Protein AF-C1EJE9-F1 (afdb_monomer_lite)

Organism: Micromonas commoda (strain RCC299 / NOUM17 / CCMP2709) (NCBI:txid296587)

InterPro domains:
  IPR001031 Thioesterase [PF00975] (65-169)
  IPR012223 Thioesterase type II, NRPS/PKS/S-FAS [PTHR11487] (3-201)
  IPR029058 Alpha/Beta hydrolase fold [G3DSA:3.40.50.1820] (28-201)
  IPR029058 Alpha/Beta hydrolase fold [SSF53474] (54-201)

Foldseek 3Di:
DVLCLFAVLQVVLPLDDPPPVDDFQEEEAEEEAFLDFLCCQSPDCVVPVVDHHHPNSVVSVVRRYTYRRTGFACDDVRVVPDGQQALLSLLVVCCVSCQVVCAPHAYEYEAEELRLSNRVSNQVVCVVVVGDHHPYYHYYDYDDLPPDPVRHPADQCPPDDPVRVVVRVVVVVNDPVCVDPVRVVSSVVRNNSSSSRNSVD

Sequence (201 aa):
SEFRTWFPGLRRTATEFVNPEEKPRFRILAWPNAGNAEDMYTNDSVVNARLPTSPLLDWCRKNGAEMLAVQLPGRGGRMKESFAESPQAAAKALLPIVASRLVDVPYIVVGHSVGTWLAYEFVRLAQKEGLPAPVNAFLSNFPAPDLPAEERPWTPNRGMSDQKFKDECRAWDVNEAVFGPNMWPTYKTILRKDFELFDRY

Secondary structure (DSSP, 8-state):
-HHHHH-THHHHTT----STT---SEEEEEE--TT--THHHH--TTT-TTSPPPHHHHHHHHHTEEEEE---TTSGGGTTSPPPSSHHHHHHHHHHHHGGGSSSS-EEEEEETTHHHHHHHHHHHHHHTTPPPPSEEEEESS--TTS-GGG-SS---TT--HHHHHHHHHHTT--GGGGSTTTHHHHHHHHHHHHHHHHT-

Radius of gyration: 17.04 Å; chains: 1; bounding box: 36×42×48 Å

Structure (mmCIF, N/CA/C/O backbone):
data_AF-C1EJE9-F1
#
_entry.id   AF-C1EJE9-F1
#
loop_
_atom_site.group_PDB
_atom_site.id
_atom_site.type_symbol
_atom_site.label_atom_id
_atom_site.label_alt_id
_atom_site.label_comp_id
_atom_site.label_asym_id
_atom_site.label_entity_id
_atom_site.label_seq_id
_atom_site.pdbx_PDB_ins_code
_atom_site.Cartn_x
_atom_site.Cartn_y
_atom_site.Cartn_z
_atom_site.occupancy
_atom_site.B_iso_or_equiv
_atom_site.auth_seq_id
_atom_site.auth_comp_id
_atom_site.auth_asym_id
_atom_site.auth_atom_id
_atom_site.pdbx_PDB_model_num
ATOM 1 N N . SER A 1 1 ? 5.690 9.751 15.697 1.00 85.44 1 SER A N 1
ATOM 2 C CA . SER A 1 1 ? 5.638 8.332 16.094 1.00 85.44 1 SER A CA 1
ATOM 3 C C . SER A 1 1 ? 5.726 7.480 14.846 1.00 85.44 1 SER A C 1
ATOM 5 O O . SER A 1 1 ? 5.320 7.950 13.788 1.00 85.44 1 SER A O 1
ATOM 7 N N . GLU A 1 2 ? 6.223 6.253 14.967 1.00 92.88 2 GLU A N 1
ATOM 8 C CA . GLU A 1 2 ? 6.291 5.288 13.861 1.00 92.88 2 GLU A CA 1
ATOM 9 C C . GLU A 1 2 ? 4.910 5.018 13.243 1.00 92.88 2 GLU A C 1
ATOM 11 O O . GLU A 1 2 ? 4.749 5.013 12.033 1.00 92.88 2 GLU A O 1
ATOM 16 N N . PHE A 1 3 ? 3.851 4.969 14.053 1.00 95.81 3 PHE A N 1
ATOM 17 C CA . PHE A 1 3 ? 2.480 4.885 13.538 1.00 95.81 3 PHE A CA 1
ATOM 18 C C . PHE A 1 3 ? 2.137 5.984 12.511 1.00 95.81 3 PHE A C 1
ATOM 20 O O . PHE A 1 3 ? 1.545 5.716 11.470 1.00 95.81 3 PHE A O 1
ATOM 27 N N . ARG A 1 4 ? 2.553 7.233 12.763 1.00 94.88 4 ARG A N 1
ATOM 28 C CA . ARG A 1 4 ? 2.268 8.363 11.860 1.00 94.88 4 ARG A CA 1
ATOM 29 C C . ARG A 1 4 ? 3.094 8.329 10.572 1.00 94.88 4 ARG A C 1
ATOM 31 O O . ARG A 1 4 ? 2.704 8.994 9.621 1.00 94.88 4 ARG A O 1
ATOM 38 N N . THR A 1 5 ? 4.210 7.596 10.525 1.00 96.38 5 THR A N 1
ATOM 39 C CA . THR A 1 5 ? 4.964 7.420 9.273 1.00 96.38 5 THR A CA 1
ATOM 40 C C . THR A 1 5 ? 4.286 6.399 8.364 1.00 96.38 5 THR A C 1
ATOM 42 O O . THR A 1 5 ? 4.306 6.577 7.149 1.00 96.38 5 THR A O 1
ATOM 45 N N . TRP A 1 6 ? 3.629 5.386 8.940 1.00 97.88 6 TRP A N 1
ATOM 46 C CA . TRP A 1 6 ? 2.832 4.398 8.207 1.00 97.88 6 TRP A CA 1
ATOM 47 C C . TRP A 1 6 ? 1.447 4.902 7.788 1.00 97.88 6 TRP A C 1
ATOM 49 O O . TRP A 1 6 ? 0.958 4.469 6.750 1.00 97.88 6 TRP A O 1
ATOM 59 N N . PHE A 1 7 ? 0.842 5.825 8.544 1.00 97.62 7 PHE A N 1
ATOM 60 C CA . PHE A 1 7 ? -0.508 6.353 8.285 1.00 97.62 7 PHE A CA 1
ATOM 61 C C . PHE A 1 7 ? -0.558 7.895 8.317 1.00 97.62 7 PHE A C 1
ATOM 63 O O . PHE A 1 7 ? -1.236 8.482 9.171 1.00 97.62 7 PHE A O 1
ATOM 70 N N . PRO A 1 8 ? 0.172 8.600 7.433 1.00 95.62 8 PRO A N 1
ATOM 71 C CA . PRO A 1 8 ? 0.299 10.056 7.511 1.00 95.62 8 PRO A CA 1
ATOM 72 C C . PRO A 1 8 ? -1.010 10.798 7.181 1.00 95.62 8 PRO A C 1
ATOM 74 O O . PRO A 1 8 ? -1.230 11.900 7.693 1.00 95.62 8 PRO A O 1
ATOM 77 N N . GLY A 1 9 ? -1.910 10.203 6.390 1.00 93.25 9 GLY A N 1
ATOM 78 C CA . GLY A 1 9 ? -3.196 10.801 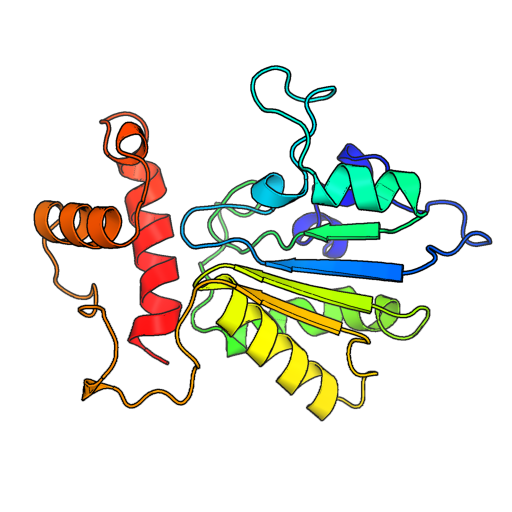6.032 1.00 93.25 9 GLY A CA 1
ATOM 79 C C . GLY A 1 9 ? -4.258 10.768 7.133 1.00 93.25 9 GLY A C 1
ATOM 80 O O . GLY A 1 9 ? -5.194 11.565 7.074 1.00 93.25 9 GLY A O 1
ATOM 81 N N . LEU A 1 10 ? -4.119 9.925 8.165 1.00 93.88 10 LEU A N 1
ATOM 82 C CA . LEU A 1 10 ? -5.165 9.705 9.179 1.00 93.88 10 LEU A CA 1
ATOM 83 C C . LEU A 1 10 ? -5.613 11.013 9.862 1.00 93.88 10 LEU A C 1
ATOM 85 O O . LEU A 1 10 ? -6.796 11.354 9.875 1.00 93.88 10 LEU A O 1
ATOM 89 N N . ARG A 1 11 ? -4.651 11.799 10.367 1.00 89.19 11 ARG A N 1
ATOM 90 C CA . ARG A 1 11 ? -4.941 13.094 11.008 1.00 89.19 11 ARG A CA 1
ATOM 91 C C . ARG A 1 11 ? -5.376 14.148 10.000 1.00 89.19 11 ARG A C 1
ATOM 93 O O . ARG A 1 11 ? -6.322 14.888 10.249 1.00 89.19 11 ARG A O 1
ATOM 100 N N . ARG A 1 12 ? -4.669 14.219 8.866 1.00 87.94 12 ARG A N 1
ATOM 101 C CA . ARG A 1 12 ? -4.914 15.201 7.798 1.00 87.94 12 ARG A CA 1
ATOM 102 C C . ARG A 1 12 ? -6.343 15.111 7.268 1.00 87.94 12 ARG A C 1
ATOM 104 O O . ARG A 1 12 ? -6.916 16.128 6.908 1.00 87.94 12 ARG A O 1
ATOM 111 N N . THR A 1 13 ? -6.911 13.910 7.248 1.00 84.19 13 THR A N 1
ATOM 112 C CA . THR A 1 13 ? -8.239 13.646 6.692 1.00 84.19 13 THR A CA 1
ATOM 113 C C . THR A 1 13 ? -9.367 13.633 7.720 1.00 84.19 13 THR A C 1
ATOM 115 O O . THR A 1 13 ? -10.499 13.299 7.363 1.00 84.19 13 THR A O 1
ATOM 118 N N . ALA A 1 14 ? -9.102 14.032 8.969 1.00 87.00 14 ALA A N 1
ATOM 119 C CA . ALA A 1 14 ? -10.108 14.105 10.032 1.00 87.00 14 ALA A CA 1
ATOM 120 C C . ALA A 1 14 ? -10.871 12.784 10.252 1.00 87.00 14 ALA A C 1
ATOM 122 O O . ALA A 1 14 ? -12.060 12.786 10.557 1.00 87.00 14 ALA A O 1
ATOM 123 N N . THR A 1 15 ? -10.183 11.654 10.072 1.00 93.75 15 THR A N 1
ATOM 124 C CA . THR A 1 15 ? -10.708 10.334 10.441 1.00 93.75 15 THR A CA 1
ATOM 125 C C . THR A 1 15 ? -10.047 9.788 11.705 1.00 93.75 15 THR A C 1
ATOM 127 O O . THR A 1 15 ? -10.495 8.764 12.187 1.00 93.75 15 THR A O 1
ATOM 130 N N . GLU A 1 16 ? -9.031 10.463 12.268 1.00 94.12 16 GLU A N 1
ATOM 131 C CA . GLU A 1 16 ? -8.384 10.104 13.545 1.00 94.12 16 GLU A CA 1
ATOM 132 C C . GLU A 1 16 ? -9.332 10.308 14.739 1.00 94.12 16 GLU A C 1
ATOM 134 O O . GLU A 1 16 ? -9.813 11.421 14.962 1.00 94.12 16 GLU A O 1
ATOM 139 N N . PHE A 1 17 ? -9.522 9.272 15.559 1.00 91.12 17 PHE A N 1
ATOM 140 C CA . PHE A 1 17 ? -10.239 9.385 16.832 1.00 91.12 17 PHE A CA 1
ATOM 141 C C . PHE A 1 17 ? -9.236 9.726 17.939 1.00 91.12 17 PHE A C 1
ATOM 143 O O . PHE A 1 17 ? -8.431 8.893 18.356 1.00 91.12 17 PHE A O 1
ATOM 150 N N . VAL A 1 18 ? -9.235 10.991 18.370 1.00 85.44 18 VAL A N 1
ATOM 151 C CA . VAL A 1 18 ? -8.251 11.526 19.333 1.00 85.44 18 VAL A CA 1
ATOM 152 C C . VAL A 1 18 ? -8.715 11.464 20.788 1.00 85.44 18 VAL A C 1
ATOM 154 O O . VAL A 1 18 ? -7.875 11.503 21.684 1.00 85.44 18 VAL A O 1
ATOM 157 N N . ASN A 1 19 ? -10.026 11.381 21.026 1.00 85.19 19 ASN A N 1
ATOM 158 C CA . ASN A 1 19 ? -10.593 11.212 22.358 1.00 85.19 19 ASN A CA 1
ATOM 159 C C . ASN A 1 19 ? -10.499 9.725 22.753 1.00 85.19 19 ASN A C 1
ATOM 161 O O . ASN A 1 19 ? -11.112 8.906 22.075 1.00 85.19 19 ASN A O 1
ATOM 165 N N . PRO A 1 20 ? -9.772 9.350 23.823 1.00 76.75 20 PRO A N 1
ATOM 166 C CA . PRO A 1 20 ? -9.626 7.950 24.234 1.00 76.75 20 PRO A CA 1
ATOM 167 C C . PRO A 1 20 ? -10.946 7.246 24.582 1.00 76.75 20 PRO A C 1
ATOM 169 O O . PRO A 1 20 ? -11.018 6.021 24.500 1.00 76.75 20 PRO A O 1
ATOM 172 N N . GLU A 1 21 ? -11.974 8.011 24.957 1.00 84.44 21 GLU A N 1
ATOM 173 C CA . GLU A 1 21 ? -13.317 7.504 25.270 1.00 84.44 21 GLU A CA 1
ATOM 174 C C . GLU A 1 21 ? -14.159 7.239 24.008 1.00 84.44 21 GLU A C 1
ATOM 176 O O . GLU A 1 21 ? -15.180 6.553 24.062 1.00 84.44 21 GLU A O 1
ATOM 181 N N . GLU A 1 22 ? -13.738 7.759 22.851 1.00 89.12 22 GLU A N 1
ATOM 182 C CA . GLU A 1 22 ? -14.415 7.566 21.572 1.00 89.12 22 GLU A CA 1
ATOM 183 C C . GLU A 1 22 ? -13.656 6.554 20.716 1.00 89.12 22 GLU A C 1
ATOM 185 O O . GLU A 1 22 ? -12.476 6.716 20.404 1.00 89.12 22 GLU A O 1
ATOM 190 N N . LYS A 1 23 ? -14.357 5.506 20.283 1.00 90.94 23 LYS A N 1
ATOM 191 C CA . LYS A 1 23 ? -13.814 4.514 19.354 1.00 90.94 23 LYS A CA 1
ATOM 192 C C . LYS A 1 23 ? -14.469 4.648 17.983 1.00 90.94 23 LYS A C 1
ATOM 194 O O . LYS A 1 23 ? -15.680 4.880 17.917 1.00 90.94 23 LYS A O 1
ATOM 199 N N . PRO A 1 24 ? -13.717 4.438 16.889 1.00 95.38 24 PRO A N 1
ATOM 200 C CA . PRO A 1 24 ? -14.334 4.293 15.581 1.00 95.38 24 PRO A CA 1
ATOM 201 C C . PRO A 1 24 ? -15.256 3.074 15.563 1.00 95.38 24 PRO A C 1
ATOM 203 O O . PRO A 1 24 ? -15.015 2.078 16.245 1.00 95.38 24 PRO A O 1
ATOM 206 N N . ARG A 1 25 ? -16.289 3.112 14.720 1.00 95.44 25 ARG A N 1
ATOM 207 C CA . ARG A 1 25 ? -17.159 1.948 14.494 1.00 95.44 25 ARG A CA 1
ATOM 208 C C . ARG A 1 25 ? -16.410 0.809 13.806 1.00 95.44 25 ARG A C 1
ATOM 210 O O . ARG A 1 25 ? -16.724 -0.356 14.035 1.00 95.44 25 ARG A O 1
ATOM 217 N N . PHE A 1 26 ? -15.454 1.156 12.950 1.00 94.88 26 PHE A N 1
ATOM 218 C CA . PHE A 1 26 ? -14.579 0.225 12.249 1.00 94.88 26 PHE A CA 1
ATOM 219 C C . PHE A 1 26 ? -13.329 0.941 11.733 1.00 94.88 26 PHE A C 1
ATOM 221 O O . PHE A 1 26 ? -13.300 2.167 11.590 1.00 94.88 26 PHE A O 1
ATOM 228 N N . ARG A 1 27 ? -12.296 0.162 11.417 1.00 97.44 27 ARG A N 1
ATOM 229 C CA . ARG A 1 27 ? -11.083 0.652 10.750 1.00 97.44 27 ARG A CA 1
ATOM 230 C C . ARG A 1 27 ? -10.975 0.102 9.342 1.00 97.44 27 ARG A C 1
ATOM 232 O O . ARG A 1 27 ? -11.230 -1.077 9.122 1.00 97.44 27 ARG A O 1
ATOM 239 N N . ILE A 1 28 ? -10.556 0.938 8.403 1.00 98.25 28 ILE A N 1
ATOM 240 C CA . ILE A 1 28 ? -10.213 0.516 7.046 1.00 98.25 28 ILE A CA 1
ATOM 241 C C . ILE A 1 28 ? -8.697 0.486 6.928 1.00 98.25 28 ILE A C 1
ATOM 243 O O . ILE A 1 28 ? -8.067 1.533 7.034 1.00 98.25 28 ILE A O 1
ATOM 247 N N . LEU A 1 29 ? -8.115 -0.689 6.703 1.00 98.56 29 LEU A N 1
ATOM 248 C CA . LEU A 1 29 ? -6.692 -0.845 6.414 1.00 98.56 29 LEU A CA 1
ATOM 249 C C . LEU A 1 29 ? -6.512 -1.014 4.901 1.00 98.56 29 LEU A C 1
ATOM 251 O O . LEU A 1 29 ? -6.962 -2.013 4.335 1.00 98.56 29 LEU A O 1
ATOM 255 N N . ALA A 1 30 ? -5.913 -0.015 4.247 1.00 98.56 30 ALA A N 1
ATOM 256 C CA . ALA A 1 30 ? -5.924 0.108 2.789 1.00 98.56 30 ALA A CA 1
ATOM 257 C C . ALA A 1 30 ? -4.517 0.163 2.173 1.00 98.56 30 ALA A C 1
ATOM 259 O O . ALA A 1 30 ? -3.694 0.985 2.580 1.00 98.56 30 ALA A O 1
ATOM 260 N N . TRP A 1 31 ? -4.257 -0.662 1.152 1.00 98.62 31 TRP A N 1
ATOM 261 C CA . TRP A 1 31 ? -2.991 -0.685 0.405 1.00 98.62 31 TRP A CA 1
ATOM 262 C C . TRP A 1 31 ? -3.154 -0.154 -1.021 1.00 98.62 31 TRP A C 1
ATOM 264 O O . TRP A 1 31 ? -4.075 -0.585 -1.730 1.00 98.62 31 TRP A O 1
ATOM 274 N N . PRO A 1 32 ? -2.298 0.791 -1.456 1.00 97.50 32 PRO A N 1
ATOM 275 C CA . PRO A 1 32 ? -2.386 1.366 -2.794 1.00 97.50 32 PRO A CA 1
ATOM 276 C C . PRO A 1 32 ? -1.886 0.385 -3.861 1.00 97.50 32 PRO A C 1
ATOM 278 O O . PRO A 1 32 ? -1.230 -0.613 -3.556 1.00 97.50 32 PRO A O 1
ATOM 281 N N . ASN A 1 33 ? -2.183 0.688 -5.123 1.00 97.25 33 ASN A N 1
ATOM 282 C CA . ASN A 1 33 ? -1.571 0.019 -6.270 1.00 97.25 33 ASN A CA 1
ATOM 283 C C . ASN A 1 33 ? -0.127 0.491 -6.516 1.00 97.25 33 ASN A C 1
ATOM 285 O O . ASN A 1 33 ? 0.372 1.418 -5.873 1.00 97.25 33 ASN A O 1
ATOM 289 N N . ALA A 1 34 ? 0.534 -0.146 -7.487 1.00 97.25 34 ALA A N 1
ATOM 290 C CA . ALA A 1 34 ? 1.907 0.158 -7.866 1.00 97.25 34 ALA A CA 1
ATOM 291 C C . ALA A 1 34 ? 2.076 1.638 -8.244 1.00 97.25 34 ALA A C 1
ATOM 293 O O . ALA A 1 34 ? 1.233 2.227 -8.920 1.00 97.25 34 ALA A O 1
ATOM 294 N N . GLY A 1 35 ? 3.177 2.245 -7.807 1.00 96.31 35 GLY A N 1
ATOM 295 C CA . GLY A 1 35 ? 3.492 3.649 -8.068 1.00 96.31 35 GLY A CA 1
ATOM 296 C C . GLY A 1 35 ? 2.799 4.648 -7.138 1.00 96.31 35 GLY A C 1
ATOM 297 O O . GLY A 1 35 ? 3.331 5.740 -6.950 1.00 96.31 35 GLY A O 1
ATOM 298 N N . ASN A 1 36 ? 1.670 4.291 -6.520 1.00 95.56 36 ASN A N 1
ATOM 299 C CA . ASN A 1 36 ? 0.912 5.195 -5.654 1.00 95.56 36 ASN A CA 1
ATOM 300 C C . ASN A 1 36 ? 1.363 5.134 -4.188 1.00 95.56 36 ASN A C 1
ATOM 302 O O . ASN A 1 36 ? 2.087 4.230 -3.750 1.00 95.56 36 ASN A O 1
ATOM 306 N N . ALA A 1 37 ? 0.943 6.145 -3.430 1.00 95.44 37 ALA A N 1
ATOM 307 C CA . ALA A 1 37 ? 1.117 6.248 -1.990 1.00 95.44 37 ALA A CA 1
ATOM 308 C C . ALA A 1 37 ? -0.247 6.196 -1.275 1.00 95.44 37 ALA A C 1
ATOM 310 O O . ALA A 1 37 ? -1.283 5.914 -1.877 1.00 95.44 37 ALA A O 1
ATOM 311 N N . GLU A 1 38 ? -0.239 6.422 0.039 1.00 95.50 38 GLU A N 1
ATOM 312 C CA . GLU A 1 38 ? -1.441 6.392 0.887 1.00 95.50 38 GLU A CA 1
ATOM 313 C C . GLU A 1 38 ? -2.517 7.404 0.461 1.00 95.50 38 GLU A C 1
ATOM 315 O O . GLU A 1 38 ? -3.713 7.181 0.661 1.00 95.50 38 GLU A O 1
ATOM 320 N N . ASP A 1 39 ? -2.087 8.491 -0.181 1.00 92.56 39 ASP A N 1
ATOM 321 C CA . ASP A 1 39 ? -2.926 9.571 -0.690 1.00 92.56 39 ASP A CA 1
ATOM 322 C C . ASP A 1 39 ? -3.901 9.129 -1.782 1.00 92.56 39 ASP A C 1
ATOM 324 O O . ASP A 1 39 ? -4.908 9.801 -1.973 1.00 92.56 39 ASP A O 1
ATOM 328 N N . MET A 1 40 ? -3.714 7.955 -2.395 1.00 93.06 40 MET A N 1
ATOM 329 C CA . MET A 1 40 ? -4.750 7.305 -3.207 1.00 93.06 40 MET A CA 1
ATOM 330 C C . MET A 1 40 ? -6.078 7.164 -2.442 1.00 93.06 40 MET A C 1
ATOM 332 O O . MET A 1 40 ? -7.148 7.368 -3.016 1.00 93.06 40 MET A O 1
ATOM 336 N N . TYR A 1 41 ? -6.025 6.842 -1.145 1.00 95.50 41 TYR A N 1
ATOM 337 C CA . TYR A 1 41 ? -7.217 6.675 -0.310 1.00 95.50 41 TYR A CA 1
ATOM 338 C C . TYR A 1 41 ? -7.502 7.875 0.585 1.00 95.50 41 TYR A C 1
ATOM 340 O O . TYR A 1 41 ? -8.646 8.039 1.000 1.00 95.50 41 TYR A O 1
ATOM 348 N N . THR A 1 42 ? -6.502 8.709 0.878 1.00 93.69 42 THR A N 1
ATOM 349 C CA . THR A 1 42 ? -6.620 9.869 1.782 1.00 93.69 42 THR A CA 1
ATOM 350 C C . THR A 1 42 ? -6.558 11.208 1.048 1.00 93.69 42 THR A C 1
ATOM 352 O O . THR A 1 42 ? -6.253 12.255 1.636 1.00 93.69 42 THR A O 1
ATOM 355 N N . ASN A 1 43 ? -6.835 11.203 -0.254 1.00 87.44 43 ASN A N 1
ATOM 356 C CA . ASN A 1 43 ? -7.014 12.431 -1.002 1.00 87.44 43 ASN A CA 1
ATOM 357 C C . ASN A 1 43 ? -8.266 13.162 -0.533 1.00 87.44 43 ASN A C 1
ATOM 359 O O . ASN A 1 43 ? -9.319 12.549 -0.349 1.00 87.44 43 ASN A O 1
ATOM 363 N N . ASP A 1 44 ? -8.146 14.471 -0.369 1.00 80.38 44 ASP A N 1
ATOM 364 C CA . ASP A 1 44 ? -9.209 15.317 0.151 1.00 80.38 44 ASP A CA 1
ATOM 365 C C . ASP A 1 44 ? -9.194 16.647 -0.587 1.00 80.38 44 ASP A C 1
ATOM 367 O O . ASP A 1 44 ? -8.212 17.390 -0.497 1.00 80.38 44 ASP A O 1
ATOM 371 N N . SER A 1 45 ? -10.284 16.962 -1.284 1.00 72.38 45 SER A N 1
ATOM 372 C CA . SER A 1 45 ? -10.393 18.187 -2.071 1.00 72.38 45 SER A CA 1
ATOM 373 C C . SER A 1 45 ? -10.348 19.451 -1.210 1.00 72.38 45 SER A C 1
ATOM 375 O O . SER A 1 45 ? -10.011 20.519 -1.715 1.00 72.38 45 SER A O 1
ATOM 377 N N . VAL A 1 46 ? -10.658 19.348 0.091 1.00 63.91 46 VAL A N 1
ATOM 378 C CA . VAL A 1 46 ? -10.542 20.466 1.045 1.00 63.91 46 VAL A CA 1
ATOM 379 C C . VAL A 1 46 ? -9.074 20.816 1.307 1.00 63.91 46 VAL A C 1
ATOM 381 O O . VAL A 1 46 ? -8.733 21.981 1.494 1.00 63.91 46 VAL A O 1
ATOM 384 N N . VAL A 1 47 ? -8.194 19.812 1.289 1.00 63.94 47 VAL A N 1
ATOM 385 C CA . VAL A 1 47 ? -6.754 19.973 1.541 1.00 63.94 47 VAL A CA 1
ATOM 386 C C . VAL A 1 47 ? -5.975 20.154 0.235 1.00 63.94 47 VAL A C 1
ATOM 388 O O . VAL A 1 47 ? -4.975 20.869 0.198 1.00 63.94 47 VAL A O 1
ATOM 391 N N . ASN A 1 48 ? -6.435 19.531 -0.849 1.00 65.06 48 ASN A N 1
ATOM 392 C CA . ASN A 1 48 ? -5.849 19.616 -2.178 1.00 65.06 48 ASN A CA 1
ATOM 393 C C . ASN A 1 48 ? -6.946 19.756 -3.240 1.00 65.06 48 ASN A C 1
ATOM 395 O O . ASN A 1 48 ? -7.420 18.770 -3.798 1.00 65.06 48 ASN A O 1
ATOM 399 N N . ALA A 1 49 ? -7.289 20.997 -3.587 1.00 66.06 49 ALA A N 1
ATOM 400 C CA . ALA A 1 49 ? -8.354 21.314 -4.542 1.00 66.06 49 ALA A CA 1
ATOM 401 C C . ALA A 1 49 ? -8.149 20.752 -5.965 1.00 66.06 49 ALA A C 1
ATOM 403 O O . ALA A 1 49 ? -9.046 20.854 -6.798 1.00 66.06 49 ALA A O 1
ATOM 404 N N . ARG A 1 50 ? -6.974 20.185 -6.279 1.00 67.75 50 ARG A N 1
ATOM 405 C CA . ARG A 1 50 ? -6.675 19.620 -7.604 1.00 67.75 50 ARG A CA 1
ATOM 406 C C . ARG A 1 50 ? -7.210 18.207 -7.800 1.00 67.75 50 ARG A C 1
ATOM 408 O O . ARG A 1 50 ? -7.229 17.745 -8.937 1.00 67.75 50 ARG A O 1
ATOM 415 N N . LEU A 1 51 ? -7.595 17.515 -6.731 1.00 68.69 51 LEU A N 1
ATOM 416 C CA . LEU A 1 51 ? -8.086 16.146 -6.811 1.00 68.69 51 LEU A CA 1
ATOM 417 C C . LEU A 1 51 ? -9.368 15.988 -5.981 1.00 68.69 51 LEU A C 1
ATOM 419 O O . LEU A 1 51 ? -9.475 16.586 -4.909 1.00 68.69 51 LEU A O 1
ATOM 423 N N . PRO A 1 52 ? -10.353 15.209 -6.462 1.00 77.38 52 PRO A N 1
ATOM 424 C CA . PRO A 1 52 ? -11.568 14.960 -5.703 1.00 77.38 52 PRO A CA 1
ATOM 425 C C . PRO A 1 52 ? -11.251 14.163 -4.437 1.00 77.38 52 PRO A C 1
ATOM 427 O O . PRO A 1 52 ? -10.311 13.361 -4.404 1.00 77.38 52 PRO A O 1
ATOM 430 N N . THR A 1 53 ? -12.068 14.357 -3.404 1.00 84.31 53 THR A N 1
ATOM 431 C CA . THR A 1 53 ? -12.006 13.519 -2.209 1.00 84.31 53 THR A CA 1
ATOM 432 C C . THR A 1 53 ? -12.237 12.058 -2.578 1.00 84.31 53 THR A C 1
ATOM 434 O O . THR A 1 53 ? -13.125 11.734 -3.368 1.00 84.31 53 THR A O 1
ATOM 437 N N . SER A 1 54 ? -11.427 11.169 -2.003 1.00 91.06 54 SER A N 1
ATOM 438 C CA . SER A 1 54 ? -11.599 9.726 -2.167 1.00 91.06 54 SER A CA 1
ATOM 439 C C . SER A 1 54 ? -13.011 9.311 -1.716 1.00 91.06 54 SER A C 1
ATOM 441 O O . SER A 1 54 ? -13.377 9.579 -0.567 1.00 91.06 54 SER A O 1
ATOM 443 N N . PRO A 1 55 ? -13.809 8.616 -2.554 1.00 92.81 55 PRO A N 1
ATOM 444 C CA . PRO A 1 55 ? -15.144 8.159 -2.160 1.00 92.81 55 PRO A CA 1
ATOM 445 C C . PRO A 1 55 ? -15.131 7.277 -0.906 1.00 92.81 55 PRO A C 1
ATOM 447 O O . PRO A 1 55 ? -16.044 7.340 -0.083 1.00 92.81 55 PRO A O 1
ATOM 450 N N . LEU A 1 56 ? -14.070 6.480 -0.732 1.00 94.56 56 LEU A N 1
ATOM 451 C CA . LEU A 1 56 ? -13.894 5.642 0.450 1.00 94.56 56 LEU A CA 1
ATOM 452 C C . LEU A 1 56 ? -13.593 6.486 1.697 1.00 94.56 56 LEU A C 1
ATOM 454 O O . LEU A 1 56 ? -14.086 6.172 2.777 1.00 94.56 56 LEU A O 1
ATOM 458 N N . LEU A 1 57 ? -12.844 7.584 1.554 1.00 95.19 57 LEU A N 1
ATOM 459 C CA . LEU A 1 57 ? -12.608 8.517 2.655 1.00 95.19 57 LEU A CA 1
ATOM 460 C C . LEU A 1 57 ? -13.898 9.218 3.090 1.00 95.19 57 LEU A C 1
ATOM 462 O O . LEU A 1 57 ? -14.186 9.296 4.286 1.00 95.19 57 LEU A O 1
ATOM 466 N N . ASP A 1 58 ? -14.696 9.688 2.132 1.00 94.06 58 ASP A N 1
ATOM 467 C CA . ASP A 1 58 ? -16.001 10.287 2.417 1.00 94.06 58 ASP A CA 1
ATOM 468 C C . ASP A 1 58 ? -16.938 9.300 3.111 1.00 94.06 58 ASP A C 1
ATOM 470 O O . ASP A 1 58 ? -17.661 9.665 4.044 1.00 94.06 58 ASP A O 1
ATOM 474 N N . TRP A 1 59 ? -16.908 8.034 2.694 1.00 94.94 59 TRP A N 1
ATOM 475 C CA . TRP A 1 59 ? -17.659 6.981 3.359 1.00 94.94 59 TRP A CA 1
ATOM 476 C C . TRP A 1 59 ? -17.172 6.750 4.797 1.00 94.94 59 TRP A C 1
ATOM 478 O O . TRP A 1 59 ? -18.006 6.662 5.700 1.00 94.94 59 TRP A O 1
ATOM 488 N N . CYS A 1 60 ? -15.857 6.742 5.048 1.00 95.88 60 CYS A N 1
ATOM 489 C CA . CYS A 1 60 ? -15.309 6.631 6.403 1.00 95.88 60 CYS A CA 1
ATOM 490 C C . CYS A 1 60 ? -15.811 7.750 7.324 1.00 95.88 60 CYS A C 1
ATOM 492 O O . CYS A 1 60 ? -16.290 7.474 8.425 1.00 95.88 60 CYS A O 1
ATOM 494 N N . ARG A 1 61 ? -15.782 9.004 6.857 1.00 93.31 61 ARG A N 1
ATOM 495 C CA . ARG A 1 61 ? -16.262 10.170 7.622 1.00 93.31 61 ARG A CA 1
ATOM 496 C C . ARG A 1 61 ? -17.735 10.042 7.993 1.00 93.31 61 ARG A C 1
ATOM 498 O O . ARG A 1 61 ? -18.102 10.216 9.150 1.00 93.31 61 ARG A O 1
ATOM 505 N N . LYS A 1 62 ? -18.576 9.689 7.018 1.00 94.94 62 LYS A N 1
ATOM 506 C CA . LYS A 1 62 ? -20.030 9.555 7.205 1.00 94.94 62 LYS A CA 1
ATOM 507 C C . LYS A 1 62 ? -20.418 8.419 8.149 1.00 94.94 62 LYS A C 1
ATOM 509 O O . LYS A 1 62 ? -21.505 8.455 8.715 1.00 94.94 62 LYS A O 1
ATOM 514 N N . ASN A 1 63 ? -19.554 7.420 8.315 1.00 95.44 63 ASN A N 1
ATOM 515 C CA . ASN A 1 63 ? -19.854 6.235 9.111 1.00 95.44 63 ASN A CA 1
ATOM 516 C C . ASN A 1 63 ? -19.004 6.104 10.384 1.00 95.44 63 ASN A C 1
ATOM 518 O O . ASN A 1 63 ? -19.102 5.079 11.057 1.00 95.44 63 ASN A O 1
ATOM 522 N N . GLY A 1 64 ? -18.210 7.119 10.742 1.00 94.81 64 GLY A N 1
ATOM 523 C CA . GLY A 1 64 ? -17.396 7.112 11.960 1.00 94.81 64 GLY A CA 1
ATOM 524 C C . GLY A 1 64 ? -16.280 6.066 11.928 1.00 94.81 64 GLY A C 1
ATOM 525 O O . GLY A 1 64 ? -16.156 5.265 12.853 1.00 94.81 64 GLY A O 1
ATOM 52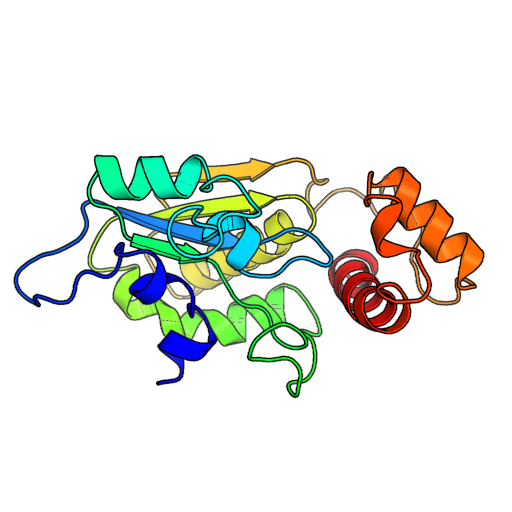6 N N . ALA A 1 65 ? -15.498 6.055 10.850 1.00 95.94 65 ALA A N 1
ATOM 527 C CA . ALA A 1 65 ? -14.434 5.087 10.612 1.00 95.94 65 ALA A CA 1
ATOM 528 C C . ALA A 1 65 ? -13.053 5.731 10.501 1.00 95.94 65 ALA A C 1
ATOM 530 O O . ALA A 1 65 ? -12.924 6.818 9.936 1.00 95.94 65 ALA A O 1
ATOM 531 N N . GLU A 1 66 ? -12.016 5.012 10.939 1.00 96.44 66 GLU A N 1
ATOM 532 C CA . GLU A 1 66 ? -10.621 5.406 10.695 1.00 96.44 66 GLU A CA 1
ATOM 533 C C . GLU A 1 66 ? -10.152 4.915 9.319 1.00 96.44 66 GLU A C 1
ATOM 535 O O . GLU A 1 66 ? -10.250 3.723 9.013 1.00 96.44 66 GLU A O 1
ATOM 540 N N . MET A 1 67 ? -9.589 5.818 8.507 1.00 97.38 67 MET A N 1
ATOM 541 C CA . MET A 1 67 ? -8.891 5.465 7.268 1.00 97.38 67 MET A CA 1
ATOM 542 C C . MET A 1 67 ? -7.399 5.258 7.548 1.00 97.38 67 MET A C 1
ATOM 544 O O . MET A 1 67 ? -6.622 6.212 7.619 1.00 97.38 67 MET A O 1
ATOM 548 N N . LEU A 1 68 ? -6.988 4.001 7.684 1.00 97.88 68 LEU A N 1
ATOM 549 C CA . LEU A 1 68 ? -5.594 3.587 7.823 1.00 97.88 68 LEU A CA 1
ATOM 550 C C . LEU A 1 68 ? -5.016 3.227 6.447 1.00 97.88 68 LEU A C 1
ATOM 552 O O . LEU A 1 68 ? -4.814 2.059 6.115 1.00 97.88 68 LEU A O 1
ATOM 556 N N . ALA A 1 69 ? -4.751 4.244 5.627 1.00 98.19 69 ALA A N 1
ATOM 557 C CA . ALA A 1 69 ? -4.087 4.064 4.338 1.00 98.19 69 ALA A CA 1
ATOM 558 C C . ALA A 1 69 ? -2.572 3.895 4.519 1.00 98.19 69 ALA A C 1
ATOM 560 O O . ALA A 1 69 ? -1.906 4.732 5.130 1.00 98.19 69 ALA A O 1
ATOM 561 N N . VAL A 1 70 ? -2.031 2.795 4.000 1.00 98.44 70 VAL A N 1
ATOM 562 C CA . VAL A 1 70 ? -0.647 2.379 4.230 1.00 98.44 70 VAL A CA 1
ATOM 563 C C . VAL A 1 70 ? 0.316 3.172 3.348 1.00 98.44 70 VAL A C 1
ATOM 565 O O . VAL A 1 70 ? 0.304 3.073 2.121 1.00 98.44 70 VAL A O 1
ATOM 568 N N . GLN A 1 71 ? 1.231 3.899 3.985 1.00 98.25 71 GLN A N 1
ATOM 569 C CA . GLN A 1 71 ? 2.374 4.536 3.341 1.00 98.25 71 GLN A CA 1
ATOM 570 C C . GLN A 1 71 ? 3.545 3.550 3.261 1.00 98.25 71 GLN A C 1
ATOM 572 O O . GLN A 1 71 ? 4.303 3.390 4.219 1.00 98.25 71 GLN A O 1
ATOM 577 N N . LEU A 1 72 ? 3.720 2.900 2.108 1.00 98.19 72 LEU A N 1
ATOM 578 C CA . LEU A 1 72 ? 4.869 2.023 1.843 1.00 98.19 72 LEU A CA 1
ATOM 579 C C . LEU A 1 72 ? 6.199 2.808 1.848 1.00 98.19 72 LEU A C 1
ATOM 581 O O . LEU A 1 72 ? 6.201 4.005 1.526 1.00 98.19 72 LEU A O 1
ATOM 585 N N . PRO A 1 73 ? 7.332 2.161 2.186 1.00 98.06 73 PRO A N 1
ATOM 586 C CA . PRO A 1 73 ? 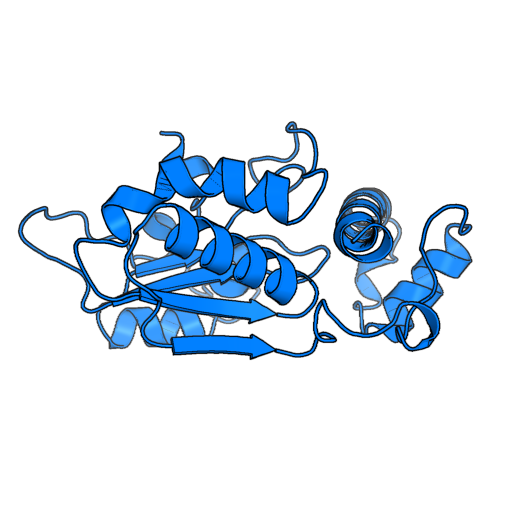8.645 2.797 2.127 1.00 98.06 73 PRO A CA 1
ATOM 587 C C . PRO A 1 73 ? 9.083 3.085 0.679 1.00 98.06 73 PRO A C 1
ATOM 589 O O . PRO A 1 73 ? 8.537 2.533 -0.283 1.00 98.06 73 PRO A O 1
ATOM 592 N N . GLY A 1 74 ? 10.057 3.983 0.518 1.00 97.38 74 GLY A N 1
ATOM 593 C CA . GLY A 1 74 ? 10.596 4.389 -0.786 1.00 97.38 74 GLY A CA 1
ATOM 594 C C . GLY A 1 74 ? 9.746 5.417 -1.544 1.00 97.38 74 GLY A C 1
ATOM 595 O O . GLY A 1 74 ? 10.068 5.771 -2.675 1.00 97.38 74 GLY A O 1
ATOM 596 N N . ARG A 1 75 ? 8.673 5.943 -0.935 1.00 95.69 75 ARG A N 1
ATOM 597 C CA . ARG A 1 75 ? 7.823 6.991 -1.532 1.00 95.69 75 ARG A CA 1
ATOM 598 C C . ARG A 1 75 ? 7.234 7.937 -0.485 1.00 95.69 75 ARG A C 1
ATOM 600 O O . ARG A 1 75 ? 7.251 7.639 0.710 1.00 95.69 75 ARG A O 1
ATOM 607 N N . GLY A 1 76 ? 6.694 9.068 -0.939 1.00 93.06 76 GLY A N 1
ATOM 608 C CA . GLY A 1 76 ? 6.072 10.073 -0.071 1.00 93.06 76 GLY A CA 1
ATOM 609 C C . GLY A 1 76 ? 7.005 10.522 1.059 1.00 93.06 76 GLY A C 1
ATOM 610 O O . GLY A 1 76 ? 8.210 10.682 0.862 1.00 93.06 76 GLY A O 1
ATOM 611 N N . GLY A 1 77 ? 6.467 10.648 2.275 1.00 94.12 77 GLY A N 1
ATOM 612 C CA . GLY A 1 77 ? 7.256 10.975 3.472 1.00 94.12 77 GLY A CA 1
ATOM 613 C C . GLY A 1 77 ? 8.329 9.938 3.845 1.00 94.12 77 GLY A C 1
ATOM 614 O O . GLY A 1 77 ? 9.198 10.236 4.660 1.00 94.12 77 GLY A O 1
ATOM 615 N N . ARG A 1 78 ? 8.303 8.747 3.229 1.00 96.44 78 ARG A N 1
ATOM 616 C CA . ARG A 1 78 ? 9.243 7.633 3.440 1.00 96.44 78 ARG A CA 1
ATOM 617 C C . ARG A 1 78 ? 10.200 7.427 2.257 1.00 96.44 78 ARG A C 1
ATOM 619 O O . ARG A 1 78 ? 10.777 6.355 2.104 1.00 96.44 78 ARG A O 1
ATOM 626 N N . MET A 1 79 ? 10.395 8.439 1.403 1.00 95.81 79 MET A N 1
ATOM 627 C CA . MET A 1 79 ? 11.207 8.327 0.175 1.00 95.81 79 MET A CA 1
ATOM 628 C C . MET A 1 79 ? 12.695 7.998 0.392 1.00 95.81 79 MET A C 1
ATOM 630 O O . MET A 1 79 ? 13.363 7.572 -0.543 1.00 95.81 79 MET A O 1
ATOM 634 N N . LYS A 1 80 ? 13.227 8.225 1.600 1.00 96.50 80 LYS A N 1
ATOM 635 C CA . LYS A 1 80 ? 14.625 7.919 1.956 1.00 96.50 80 LYS A CA 1
ATOM 636 C C . LYS A 1 80 ? 14.814 6.494 2.487 1.00 96.50 80 LYS A C 1
ATOM 638 O O . LYS A 1 80 ? 15.949 6.078 2.686 1.00 96.50 80 LYS A O 1
ATOM 643 N N . GLU A 1 81 ? 13.726 5.777 2.757 1.00 97.81 81 GLU A N 1
ATOM 644 C CA . GLU A 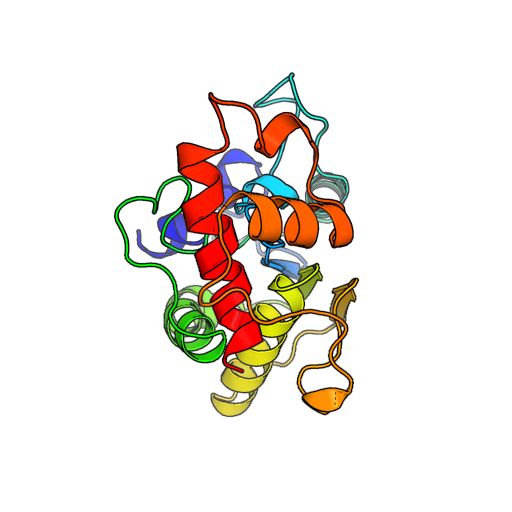1 81 ? 13.772 4.392 3.220 1.00 97.81 81 GLU A CA 1
ATOM 645 C C . GLU A 1 81 ? 13.911 3.429 2.037 1.00 97.81 81 GLU A C 1
ATOM 647 O O . GLU A 1 81 ? 13.406 3.693 0.944 1.00 97.81 81 GLU A O 1
ATOM 652 N N . SER A 1 82 ? 14.555 2.285 2.268 1.00 97.94 82 SER A N 1
ATOM 653 C CA . SER A 1 82 ? 14.601 1.199 1.289 1.00 97.94 82 SER A CA 1
ATOM 654 C C . SER A 1 82 ? 13.199 0.657 1.013 1.00 97.94 82 SER A C 1
ATOM 656 O O . SER A 1 82 ? 12.414 0.442 1.934 1.00 97.94 82 SER A O 1
ATOM 658 N N . PHE A 1 83 ? 12.898 0.405 -0.260 1.00 98.31 83 PHE A N 1
ATOM 659 C CA . PHE A 1 83 ? 11.655 -0.242 -0.679 1.00 98.31 83 PHE A CA 1
ATOM 660 C C . PHE A 1 83 ? 11.486 -1.615 -0.015 1.00 98.31 83 PHE A C 1
ATOM 662 O O . PHE A 1 83 ? 12.470 -2.277 0.313 1.00 98.31 83 PHE A O 1
ATOM 669 N N . ALA A 1 84 ? 10.235 -2.051 0.145 1.00 97.50 84 ALA A N 1
ATOM 670 C CA . ALA A 1 84 ? 9.946 -3.392 0.632 1.00 97.50 84 ALA A CA 1
ATOM 671 C C . ALA A 1 84 ? 10.509 -4.447 -0.333 1.00 97.50 84 ALA A C 1
ATOM 673 O O . ALA A 1 84 ? 10.390 -4.313 -1.548 1.00 97.50 84 ALA A O 1
ATOM 674 N N . GLU A 1 85 ? 11.119 -5.493 0.220 1.00 96.75 85 GLU A N 1
ATOM 675 C CA . GLU A 1 85 ? 11.747 -6.559 -0.571 1.00 96.75 85 GLU A CA 1
ATOM 676 C C . GLU A 1 85 ? 10.741 -7.611 -1.049 1.00 96.75 85 GLU A C 1
ATOM 678 O O . GLU A 1 85 ? 10.951 -8.245 -2.080 1.00 96.75 85 GLU A O 1
ATOM 683 N N . SER A 1 86 ? 9.656 -7.796 -0.296 1.00 98.25 86 SER A N 1
ATOM 684 C CA . SER A 1 86 ? 8.563 -8.713 -0.610 1.00 98.25 86 SER A CA 1
ATOM 685 C C . SER A 1 86 ? 7.273 -8.297 0.110 1.00 98.25 86 SER A C 1
ATOM 687 O O . SER A 1 86 ? 7.334 -7.546 1.098 1.00 98.25 86 SER A O 1
ATOM 689 N N . PRO A 1 87 ? 6.102 -8.800 -0.322 1.00 98.38 87 PRO A N 1
ATOM 690 C CA . PRO A 1 87 ? 4.851 -8.596 0.404 1.00 98.38 87 PRO A CA 1
ATOM 691 C C . PRO A 1 87 ? 4.908 -9.076 1.865 1.00 98.38 87 PRO A C 1
ATOM 693 O O . PRO A 1 87 ? 4.424 -8.390 2.765 1.00 98.38 87 PRO A O 1
ATOM 696 N N . GLN A 1 88 ? 5.593 -10.193 2.129 1.00 98.44 88 GLN A N 1
ATOM 697 C CA . GLN A 1 88 ? 5.801 -10.748 3.471 1.00 98.44 88 GLN A CA 1
ATOM 698 C C . GLN A 1 88 ? 6.655 -9.824 4.348 1.00 98.44 88 GLN A C 1
ATOM 700 O O . GLN A 1 88 ? 6.353 -9.622 5.526 1.00 98.44 88 GLN A O 1
ATOM 705 N N . ALA A 1 89 ? 7.723 -9.245 3.789 1.00 98.50 89 ALA A N 1
ATOM 706 C CA . ALA A 1 89 ? 8.569 -8.299 4.511 1.00 98.50 89 ALA A CA 1
ATOM 707 C C . ALA A 1 89 ? 7.793 -7.022 4.867 1.00 98.50 89 ALA A C 1
ATOM 709 O O . ALA A 1 89 ? 7.893 -6.533 5.994 1.00 98.50 89 ALA A O 1
ATOM 710 N N . ALA A 1 90 ? 6.966 -6.521 3.941 1.00 98.44 90 ALA A N 1
ATOM 711 C CA . ALA A 1 90 ? 6.085 -5.384 4.196 1.00 98.44 90 ALA A CA 1
ATOM 712 C C . ALA A 1 90 ? 5.067 -5.686 5.310 1.00 98.44 90 ALA A C 1
ATOM 714 O O . ALA A 1 90 ? 4.904 -4.876 6.224 1.00 98.44 90 ALA A O 1
ATOM 715 N N . ALA A 1 91 ? 4.434 -6.863 5.276 1.00 98.62 91 ALA A N 1
ATOM 716 C CA . ALA A 1 91 ? 3.514 -7.321 6.314 1.00 98.62 91 ALA A CA 1
ATOM 717 C C . ALA A 1 91 ? 4.190 -7.390 7.692 1.00 98.62 91 ALA A C 1
ATOM 719 O O . ALA A 1 91 ? 3.674 -6.837 8.664 1.00 98.62 91 ALA A O 1
ATOM 720 N N . LYS A 1 92 ? 5.379 -8.003 7.766 1.00 98.62 92 LYS A N 1
ATOM 721 C CA . LYS A 1 92 ? 6.161 -8.131 9.004 1.00 98.62 92 LYS A CA 1
ATOM 722 C C . LYS A 1 92 ? 6.550 -6.778 9.596 1.00 98.62 92 LYS A C 1
ATOM 724 O O . LYS A 1 92 ? 6.548 -6.631 10.814 1.00 98.62 92 LYS A O 1
ATOM 729 N N . ALA A 1 93 ? 6.875 -5.802 8.751 1.00 98.38 93 ALA A N 1
ATOM 730 C CA . ALA A 1 93 ? 7.216 -4.457 9.197 1.00 98.38 93 ALA A CA 1
ATOM 731 C C . ALA A 1 93 ? 5.989 -3.672 9.694 1.00 98.38 93 ALA A C 1
ATOM 733 O O . ALA A 1 93 ? 6.101 -2.897 10.639 1.00 98.38 93 ALA A O 1
ATOM 734 N N . LEU A 1 94 ? 4.818 -3.872 9.081 1.00 98.56 94 LEU A N 1
ATOM 735 C CA . LEU A 1 94 ? 3.598 -3.141 9.426 1.00 98.56 94 LEU A CA 1
ATOM 736 C C . LEU A 1 94 ? 2.871 -3.715 10.650 1.00 98.56 94 LEU A C 1
ATOM 738 O O . LEU A 1 94 ? 2.307 -2.953 11.435 1.00 98.56 94 LEU A O 1
ATOM 742 N N . LEU A 1 95 ? 2.853 -5.040 10.825 1.00 98.50 95 LEU A N 1
ATOM 743 C CA . LEU A 1 95 ? 2.027 -5.692 11.845 1.00 98.50 95 LEU A CA 1
ATOM 744 C C . LEU A 1 95 ? 2.229 -5.132 13.266 1.00 98.50 95 LEU A C 1
ATOM 746 O O . LEU A 1 95 ? 1.224 -4.750 13.870 1.00 98.50 95 LEU A O 1
ATOM 750 N N . PRO A 1 96 ? 3.461 -4.983 13.797 1.00 98.00 96 PRO A N 1
ATOM 751 C CA . PRO A 1 96 ? 3.668 -4.468 15.155 1.00 98.00 96 PRO A CA 1
ATOM 752 C C . PRO A 1 96 ? 3.132 -3.045 15.357 1.00 98.00 96 PRO A C 1
ATOM 754 O O . PRO A 1 96 ? 2.810 -2.652 16.475 1.00 98.00 96 PRO A O 1
ATOM 757 N N . ILE A 1 97 ? 3.018 -2.276 14.273 1.00 97.88 97 ILE A N 1
ATOM 758 C CA . ILE A 1 97 ? 2.599 -0.873 14.293 1.00 97.88 97 ILE A CA 1
ATOM 759 C C . ILE A 1 97 ? 1.088 -0.744 14.463 1.00 97.88 97 ILE A C 1
ATOM 761 O O . ILE A 1 97 ? 0.613 0.214 15.074 1.00 97.88 97 ILE A O 1
ATOM 765 N N . VAL A 1 98 ? 0.329 -1.691 13.910 1.00 96.94 98 VAL A N 1
ATOM 766 C CA . VAL A 1 98 ? -1.135 -1.613 13.840 1.00 96.94 98 VAL A CA 1
ATOM 767 C C . VAL A 1 98 ? -1.841 -2.671 14.692 1.00 96.94 98 VAL A C 1
ATOM 769 O O . VAL A 1 98 ? -3.012 -2.485 14.999 1.00 96.94 98 VAL A O 1
ATOM 772 N N . ALA A 1 99 ? -1.155 -3.730 15.140 1.00 96.50 99 ALA A N 1
ATOM 773 C CA . ALA A 1 99 ? -1.756 -4.875 15.836 1.00 96.50 99 ALA A CA 1
ATOM 774 C C . ALA A 1 99 ? -2.690 -4.487 16.996 1.00 96.50 99 ALA A C 1
ATOM 776 O O . ALA A 1 99 ? -3.816 -4.975 17.067 1.00 96.50 99 ALA A O 1
ATOM 777 N N . SER A 1 100 ? -2.274 -3.558 17.864 1.00 94.19 100 SER A N 1
ATOM 778 C CA . SER A 1 100 ? -3.089 -3.113 19.008 1.00 94.19 100 SER A CA 1
ATOM 779 C C . SER A 1 100 ? -4.382 -2.392 18.609 1.00 94.19 100 SER A C 1
ATOM 781 O O . SER A 1 100 ? -5.318 -2.345 19.401 1.00 94.19 100 SER A O 1
ATOM 783 N N . ARG A 1 101 ? -4.453 -1.862 17.383 1.00 93.69 101 ARG A N 1
ATOM 784 C CA . ARG A 1 101 ? -5.643 -1.230 16.793 1.00 93.69 101 ARG A CA 1
ATOM 785 C C . ARG A 1 101 ? -6.508 -2.203 15.990 1.00 93.69 101 ARG A C 1
ATOM 787 O O . ARG A 1 101 ? -7.510 -1.794 15.414 1.00 93.69 101 ARG A O 1
ATOM 794 N N . LEU A 1 102 ? -6.109 -3.463 15.854 1.00 94.94 102 LEU A N 1
ATOM 795 C CA . LEU A 1 102 ? -6.920 -4.471 15.160 1.00 94.94 102 LEU A CA 1
ATOM 796 C C . LEU A 1 102 ? -7.739 -5.328 16.131 1.00 94.94 102 LEU A C 1
ATOM 798 O O . LEU A 1 102 ? -8.564 -6.124 15.693 1.00 94.94 102 LEU A O 1
ATOM 802 N N . VAL A 1 103 ? -7.511 -5.175 17.440 1.00 95.19 103 VAL A N 1
ATOM 803 C CA . VAL A 1 103 ? -8.143 -5.987 18.494 1.00 95.19 103 VAL A CA 1
ATOM 804 C C . VAL A 1 103 ? -9.243 -5.255 19.258 1.00 95.19 103 VAL A C 1
ATOM 806 O O . VAL A 1 103 ? -10.056 -5.887 19.923 1.00 95.19 103 VAL A O 1
ATOM 809 N N . ASP A 1 104 ? -9.274 -3.929 19.196 1.00 90.50 104 ASP A N 1
ATOM 810 C CA . ASP A 1 104 ? -10.183 -3.082 19.969 1.00 90.50 104 ASP A CA 1
ATOM 811 C C . ASP A 1 104 ? -11.504 -2.790 19.248 1.00 90.50 104 ASP A C 1
ATOM 813 O O . ASP A 1 104 ? -12.504 -2.558 19.930 1.00 90.50 104 ASP A O 1
ATOM 817 N N . VAL A 1 105 ? -11.518 -2.800 17.908 1.00 94.69 105 VAL A N 1
ATOM 818 C CA . VAL A 1 105 ? -12.724 -2.669 17.068 1.00 94.69 105 VAL A CA 1
ATOM 819 C C . VAL A 1 105 ? -12.589 -3.502 15.779 1.00 94.69 105 VAL A C 1
ATOM 821 O O . VAL A 1 105 ? -11.467 -3.820 15.376 1.00 94.69 105 VAL A O 1
ATOM 824 N N . PRO A 1 106 ? -13.696 -3.832 15.086 1.00 96.81 106 PRO A N 1
ATOM 825 C CA . PRO A 1 106 ? -13.644 -4.516 13.797 1.00 96.81 106 PRO A CA 1
ATOM 826 C C . PRO A 1 106 ? -12.862 -3.733 12.738 1.00 96.81 106 PRO A C 1
ATOM 828 O O . PRO A 1 106 ? -12.925 -2.502 12.677 1.00 96.81 106 PRO A O 1
ATOM 831 N N . TYR A 1 107 ? -12.185 -4.449 11.841 1.00 98.31 107 TYR A N 1
ATOM 832 C CA . TYR A 1 107 ? -11.491 -3.837 10.713 1.00 98.31 107 TYR A CA 1
ATOM 833 C C . TYR A 1 107 ? -11.820 -4.519 9.388 1.00 98.31 107 TYR A C 1
ATOM 835 O O . TYR A 1 107 ? -12.156 -5.703 9.328 1.00 98.31 107 TYR A O 1
ATOM 843 N N . ILE A 1 108 ? -11.722 -3.736 8.321 1.00 98.50 108 ILE A N 1
ATOM 844 C CA . ILE A 1 108 ? -11.908 -4.139 6.932 1.00 98.50 108 ILE A CA 1
ATOM 845 C C . ILE A 1 108 ? -10.587 -3.917 6.204 1.00 98.50 108 ILE A C 1
ATOM 847 O O . ILE A 1 108 ? -9.892 -2.926 6.436 1.00 98.50 108 ILE A O 1
ATOM 851 N N . VAL A 1 109 ? -10.263 -4.829 5.297 1.00 98.75 109 VAL A N 1
ATOM 852 C CA . VAL A 1 109 ? -9.079 -4.748 4.443 1.00 98.75 109 VAL A CA 1
ATOM 853 C C . VAL A 1 109 ? -9.472 -4.316 3.036 1.00 98.75 109 VAL A C 1
ATOM 855 O O . VAL A 1 109 ? -10.445 -4.819 2.476 1.00 98.75 109 VAL A O 1
ATOM 858 N N . VAL A 1 110 ? -8.697 -3.402 2.454 1.00 98.75 110 VAL A N 1
ATOM 859 C CA . VAL A 1 110 ? -8.846 -2.951 1.066 1.00 98.75 110 VAL A CA 1
ATOM 860 C C . VAL A 1 110 ? -7.492 -3.018 0.367 1.00 98.75 110 VAL A C 1
ATOM 862 O O . VAL A 1 110 ? -6.503 -2.473 0.851 1.00 98.75 110 VAL A O 1
ATOM 865 N N . GLY A 1 111 ? -7.434 -3.672 -0.787 1.00 98.38 111 GLY A N 1
ATOM 866 C CA . GLY A 1 111 ? -6.235 -3.732 -1.618 1.00 98.38 111 GLY A CA 1
ATOM 867 C C . GLY A 1 111 ? -6.596 -3.639 -3.093 1.00 98.38 111 GLY A C 1
ATOM 868 O O . GLY A 1 111 ? -7.571 -4.244 -3.538 1.00 98.38 111 GLY A O 1
ATOM 869 N N . HIS A 1 112 ? -5.805 -2.893 -3.859 1.00 97.56 112 HIS A N 1
ATOM 870 C CA . HIS A 1 112 ? -5.988 -2.753 -5.302 1.00 97.56 112 HIS A CA 1
ATOM 871 C C . HIS A 1 112 ? -4.688 -3.068 -6.050 1.00 97.56 112 HIS A C 1
ATOM 873 O O . HIS A 1 112 ? -3.618 -2.623 -5.628 1.00 97.56 112 HIS A O 1
ATOM 879 N N . SER A 1 113 ? -4.768 -3.819 -7.156 1.00 97.00 113 SER A N 1
ATOM 880 C CA . SER A 1 113 ? -3.599 -4.290 -7.919 1.00 97.00 113 SER A CA 1
ATOM 881 C C . SER A 1 113 ? -2.586 -4.994 -6.989 1.00 97.00 113 SER A C 1
ATOM 883 O O . SER A 1 113 ? -3.000 -5.796 -6.155 1.00 97.00 113 SER A O 1
ATOM 885 N N . VAL A 1 114 ? -1.285 -4.681 -7.033 1.00 97.19 114 VAL A N 1
ATOM 886 C CA . VAL A 1 114 ? -0.271 -5.247 -6.109 1.00 97.19 114 VAL A CA 1
ATOM 887 C C . VAL A 1 114 ? -0.601 -5.035 -4.620 1.00 97.19 114 VAL A C 1
ATOM 889 O O . VAL A 1 114 ? -0.199 -5.832 -3.769 1.00 97.19 114 VAL A O 1
ATOM 892 N N . GLY A 1 115 ? -1.399 -4.014 -4.286 1.00 98.38 115 GLY A N 1
ATOM 893 C CA . GLY A 1 115 ? -1.926 -3.802 -2.938 1.00 98.38 115 GLY A CA 1
ATOM 894 C C . GLY A 1 115 ? -2.732 -4.994 -2.414 1.00 98.38 115 GLY A C 1
ATOM 895 O O . GLY A 1 115 ? -2.807 -5.194 -1.206 1.00 98.38 115 GLY A O 1
ATOM 896 N N . THR A 1 116 ? -3.285 -5.828 -3.301 1.00 98.50 116 THR A N 1
ATOM 897 C CA . THR A 1 116 ? -3.972 -7.073 -2.930 1.00 98.50 116 THR A CA 1
ATOM 898 C C . THR A 1 116 ? -3.030 -8.107 -2.314 1.00 98.50 116 THR A C 1
ATOM 900 O O . THR A 1 116 ? -3.379 -8.694 -1.295 1.00 98.50 116 THR A O 1
ATOM 903 N N . TRP A 1 117 ? -1.829 -8.303 -2.867 1.00 98.31 117 TRP A N 1
ATOM 904 C CA . TRP A 1 117 ? -0.846 -9.261 -2.345 1.00 98.31 117 TRP A CA 1
ATOM 905 C C . TRP A 1 117 ? -0.241 -8.775 -1.030 1.00 98.31 117 TRP A C 1
ATOM 907 O O . TRP A 1 117 ? -0.063 -9.559 -0.100 1.00 98.31 117 TRP A O 1
ATOM 917 N N . LEU A 1 118 ? -0.004 -7.465 -0.913 1.00 98.62 118 LEU A N 1
ATOM 918 C CA . LEU A 1 118 ? 0.411 -6.830 0.341 1.00 98.62 118 LEU A CA 1
ATOM 919 C C . LEU A 1 118 ? -0.636 -7.018 1.448 1.00 98.62 118 LEU A C 1
ATOM 921 O O . LEU A 1 118 ? -0.297 -7.407 2.565 1.00 98.62 118 LEU A O 1
ATOM 925 N N . ALA A 1 119 ? -1.906 -6.778 1.124 1.00 98.62 119 ALA A N 1
ATOM 926 C CA . ALA A 1 119 ? -3.023 -6.982 2.035 1.00 98.62 119 ALA A CA 1
ATOM 927 C C . ALA A 1 119 ? -3.197 -8.462 2.418 1.00 98.62 119 ALA A C 1
ATOM 929 O O . ALA A 1 119 ? -3.395 -8.779 3.590 1.00 98.62 119 ALA A O 1
ATOM 930 N N . TYR A 1 120 ? -3.093 -9.370 1.446 1.00 98.56 120 TYR A N 1
ATOM 931 C CA . TYR A 1 120 ? -3.197 -10.813 1.656 1.00 98.56 120 TYR A CA 1
ATOM 932 C C . TYR A 1 120 ? -2.121 -11.327 2.617 1.00 98.56 120 TYR A C 1
ATOM 934 O O . TYR A 1 120 ? -2.450 -11.960 3.620 1.00 98.56 120 TYR A O 1
ATOM 942 N N . GLU A 1 121 ? -0.849 -11.002 2.371 1.00 98.69 121 GLU A N 1
ATOM 943 C CA . GLU A 1 121 ? 0.246 -11.422 3.252 1.00 98.69 121 GLU A CA 1
ATOM 944 C C . GLU A 1 121 ? 0.159 -10.777 4.638 1.00 98.69 121 GLU A C 1
ATOM 946 O O . GLU A 1 121 ? 0.473 -11.422 5.641 1.00 98.69 121 GLU A O 1
ATOM 951 N N . PHE A 1 122 ? -0.353 -9.546 4.734 1.00 98.81 122 PHE A N 1
ATOM 952 C CA . PHE A 1 122 ? -0.659 -8.942 6.026 1.00 98.81 122 PHE A CA 1
ATOM 953 C C . PHE A 1 122 ? -1.718 -9.736 6.796 1.00 98.81 122 PHE A C 1
ATOM 955 O O . PHE A 1 122 ? -1.499 -10.067 7.960 1.00 98.81 122 PHE A O 1
ATOM 962 N N . VAL A 1 123 ? -2.848 -10.068 6.163 1.00 98.50 123 VAL A N 1
ATOM 963 C CA . VAL A 1 123 ? -3.934 -10.825 6.807 1.00 98.50 123 VAL A CA 1
ATOM 964 C C . VAL A 1 123 ? -3.458 -12.214 7.219 1.00 98.50 123 VAL A C 1
ATOM 966 O O . VAL A 1 123 ? -3.730 -12.637 8.342 1.00 98.50 123 VAL A O 1
ATOM 969 N N . ARG A 1 124 ? -2.702 -12.907 6.361 1.00 98.31 124 ARG A N 1
ATOM 970 C CA . ARG A 1 124 ? -2.121 -14.215 6.693 1.00 98.31 124 ARG A CA 1
ATOM 971 C C . ARG A 1 124 ? -1.204 -14.150 7.900 1.00 98.31 124 ARG A C 1
ATOM 973 O O . ARG A 1 124 ? -1.288 -15.006 8.781 1.00 98.31 124 ARG A O 1
ATOM 980 N N . LEU A 1 125 ? -0.329 -13.148 7.945 1.00 98.75 125 LEU A N 1
ATOM 981 C CA . LEU A 1 125 ? 0.563 -12.960 9.077 1.00 98.75 125 LEU A CA 1
ATOM 982 C C . LEU A 1 125 ? -0.227 -12.611 10.346 1.00 98.75 125 LEU A C 1
ATOM 984 O O . LEU A 1 125 ? 0.004 -13.224 11.380 1.00 98.75 125 LEU A O 1
ATOM 988 N N . ALA A 1 126 ? -1.195 -11.696 10.267 1.00 98.44 126 ALA A N 1
ATOM 989 C CA . ALA A 1 126 ? -2.047 -11.325 11.395 1.00 98.44 126 ALA A CA 1
ATOM 990 C C . ALA A 1 126 ? -2.791 -12.537 11.982 1.00 98.44 126 ALA A C 1
ATOM 992 O O . ALA A 1 126 ? -2.790 -12.726 13.197 1.00 98.44 126 ALA A O 1
ATOM 993 N N . GLN A 1 127 ? -3.357 -13.394 11.127 1.00 98.00 127 GLN A N 1
ATOM 994 C CA . GLN A 1 127 ? -3.998 -14.646 11.541 1.00 98.00 127 GLN A CA 1
ATOM 995 C C . GLN A 1 127 ? -3.011 -15.602 12.219 1.00 98.00 127 GLN A C 1
ATOM 997 O O . GLN A 1 127 ? -3.329 -16.183 13.254 1.00 98.00 127 GLN A O 1
ATOM 1002 N N . LYS A 1 128 ? -1.801 -15.750 11.662 1.00 9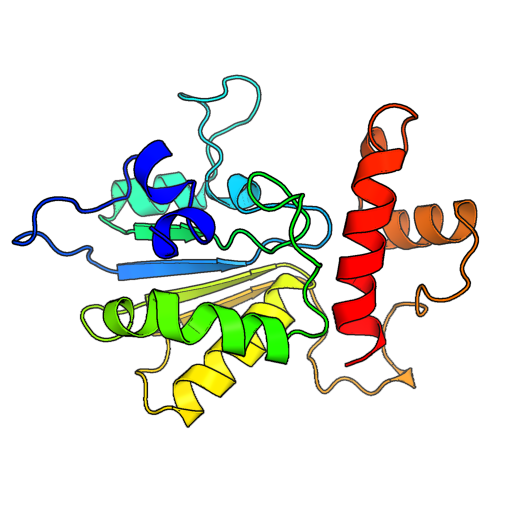8.44 128 LYS A N 1
ATOM 1003 C CA . LYS A 1 128 ? -0.743 -16.585 12.247 1.00 98.44 128 LYS A CA 1
ATOM 1004 C C . LYS A 1 128 ? -0.323 -16.101 13.640 1.00 98.44 128 LYS A C 1
ATOM 1006 O O . LYS A 1 128 ? -0.052 -16.929 14.503 1.00 98.44 128 LYS A O 1
ATOM 1011 N N . GLU A 1 129 ? -0.304 -14.789 13.859 1.00 98.06 129 GLU A N 1
ATOM 1012 C CA . GLU A 1 129 ? 0.001 -14.159 15.153 1.00 98.06 129 GLU A CA 1
ATOM 1013 C C . GLU A 1 129 ? -1.219 -14.095 16.099 1.00 98.06 129 GLU A C 1
ATOM 1015 O O . GLU A 1 129 ? -1.156 -13.479 17.161 1.00 98.06 129 GLU A O 1
ATOM 1020 N N . GLY A 1 130 ? -2.343 -14.729 15.739 1.00 97.88 130 GLY A N 1
ATOM 1021 C CA . GLY A 1 130 ? -3.529 -14.836 16.593 1.00 97.88 130 GLY A CA 1
ATOM 1022 C C . GLY A 1 130 ? -4.373 -13.563 16.687 1.00 97.88 130 GLY A C 1
ATOM 1023 O O . GLY A 1 130 ? -5.203 -13.451 17.591 1.00 97.88 130 GLY A O 1
ATOM 1024 N N . LEU A 1 131 ? -4.189 -12.600 15.778 1.00 97.81 131 LEU A N 1
ATOM 1025 C CA . LEU A 1 131 ? -5.056 -11.425 15.707 1.00 97.81 131 LEU A CA 1
ATOM 1026 C C . LEU A 1 131 ? -6.427 -11.780 15.104 1.00 97.81 131 LEU A C 1
ATOM 1028 O O . LEU A 1 131 ? -6.533 -12.721 14.310 1.00 97.81 131 LEU A O 1
ATOM 1032 N N . PRO A 1 132 ? -7.482 -11.006 15.421 1.00 97.06 132 PRO A N 1
ATOM 1033 C CA . PRO A 1 132 ? -8.783 -11.158 14.786 1.00 97.06 132 PRO A CA 1
ATOM 1034 C C . PRO A 1 132 ? -8.684 -11.074 13.260 1.00 97.06 132 PRO A C 1
ATOM 1036 O O . PRO A 1 132 ? -7.931 -10.265 12.714 1.00 97.06 132 PRO A O 1
ATOM 1039 N N . ALA A 1 133 ? -9.477 -11.885 12.562 1.00 97.50 133 ALA A N 1
ATOM 1040 C CA . ALA A 1 133 ? -9.638 -11.764 11.117 1.00 97.50 133 ALA A CA 1
ATOM 1041 C C . ALA A 1 133 ? -10.378 -10.456 10.759 1.00 97.50 133 ALA A C 1
ATOM 1043 O O . ALA A 1 133 ? -11.203 -9.992 11.553 1.00 97.50 133 ALA A O 1
ATOM 1044 N N . PRO A 1 134 ? -10.131 -9.867 9.572 1.00 98.25 134 PRO A N 1
ATOM 1045 C CA . PRO A 1 134 ? -10.945 -8.752 9.105 1.00 98.25 134 PRO A CA 1
ATOM 1046 C C . PRO A 1 134 ? -12.392 -9.214 8.908 1.00 98.25 134 PRO A C 1
ATOM 1048 O O . PRO A 1 134 ? -12.632 -10.336 8.460 1.00 98.25 134 PRO A O 1
ATOM 1051 N N . VAL A 1 135 ? -13.366 -8.341 9.177 1.00 98.06 135 VAL A N 1
ATOM 1052 C CA . VAL A 1 135 ? -14.785 -8.673 8.941 1.00 98.06 135 VAL A CA 1
ATOM 1053 C C . VAL A 1 135 ? -15.116 -8.746 7.450 1.00 98.06 135 VAL A C 1
ATOM 1055 O O . VAL A 1 135 ? -15.996 -9.500 7.047 1.00 98.06 135 VAL A O 1
ATOM 1058 N N . ASN A 1 136 ? -14.369 -8.008 6.621 1.00 98.00 136 ASN A N 1
ATOM 1059 C CA . ASN A 1 136 ? -14.414 -8.084 5.165 1.00 98.00 136 ASN A CA 1
ATOM 1060 C C . ASN A 1 136 ? -13.037 -7.774 4.566 1.00 98.00 136 ASN A C 1
ATOM 1062 O O . ASN A 1 136 ? -12.274 -6.975 5.113 1.00 98.00 136 ASN A O 1
ATOM 1066 N N . ALA A 1 137 ? -12.757 -8.352 3.400 1.00 98.12 137 ALA A N 1
ATOM 1067 C CA . ALA A 1 137 ? -11.606 -8.010 2.574 1.00 98.12 137 ALA A CA 1
ATOM 1068 C C . ALA A 1 137 ? -12.070 -7.713 1.143 1.00 98.12 137 ALA A C 1
ATOM 1070 O O . ALA A 1 137 ? -12.737 -8.537 0.519 1.00 98.12 137 ALA A O 1
ATOM 1071 N N . PHE A 1 138 ? -11.711 -6.540 0.630 1.00 98.19 138 PHE A N 1
ATOM 1072 C CA . PHE A 1 138 ? -11.982 -6.110 -0.738 1.00 98.19 138 PHE A CA 1
ATOM 1073 C C . PHE A 1 138 ? -10.661 -6.077 -1.504 1.00 98.19 138 PHE A C 1
ATOM 1075 O O . PHE A 1 138 ? -9.874 -5.141 -1.364 1.00 98.19 138 PHE A O 1
ATOM 1082 N N . LEU A 1 139 ? -10.408 -7.125 -2.286 1.00 97.94 139 LEU A N 1
ATOM 1083 C CA . LEU A 1 139 ? -9.207 -7.276 -3.104 1.00 97.94 139 LEU A CA 1
ATOM 1084 C C . LEU A 1 139 ? -9.598 -7.103 -4.572 1.00 97.94 139 LEU A C 1
ATOM 1086 O O . LEU A 1 139 ? -10.428 -7.850 -5.084 1.00 97.94 139 LEU A O 1
ATOM 1090 N N . SER A 1 140 ? -9.056 -6.082 -5.230 1.00 96.38 140 SER A N 1
ATOM 1091 C CA . SER A 1 140 ? -9.513 -5.644 -6.548 1.00 96.38 140 SER A CA 1
ATOM 1092 C C . SER A 1 140 ? -8.400 -5.684 -7.591 1.00 96.38 140 SER A C 1
ATOM 1094 O O . SER A 1 140 ? -7.319 -5.137 -7.376 1.00 96.38 140 SER A O 1
ATOM 1096 N N . ASN A 1 141 ? -8.729 -6.245 -8.758 1.00 94.38 141 ASN A N 1
ATOM 1097 C CA . ASN A 1 141 ? -7.988 -6.094 -10.011 1.00 94.38 141 ASN A CA 1
ATOM 1098 C C . ASN A 1 141 ? -6.521 -6.560 -9.961 1.00 94.38 141 ASN A C 1
ATOM 1100 O O . ASN A 1 141 ? -5.617 -5.855 -10.411 1.00 94.38 141 ASN A O 1
ATOM 1104 N N . PHE A 1 142 ? -6.281 -7.740 -9.386 1.00 96.69 142 PHE A N 1
ATOM 1105 C CA . PHE A 1 142 ? -4.984 -8.407 -9.462 1.00 96.69 142 PHE A CA 1
ATOM 1106 C C . PHE A 1 142 ? -5.150 -9.930 -9.408 1.00 96.69 142 PHE A C 1
ATOM 1108 O O . PHE A 1 142 ? -6.053 -10.400 -8.710 1.00 96.69 142 PHE A O 1
ATOM 1115 N N . PRO A 1 143 ? -4.305 -10.701 -10.112 1.00 95.69 143 PRO A N 1
ATOM 1116 C CA . PRO A 1 143 ? -4.337 -12.157 -10.048 1.00 95.69 143 PRO A CA 1
ATOM 1117 C C . PRO A 1 143 ? -4.142 -12.697 -8.632 1.00 95.69 143 PRO A C 1
ATOM 1119 O O . PRO A 1 143 ? -3.480 -12.075 -7.798 1.00 95.69 143 PRO A O 1
ATOM 1122 N N . ALA A 1 144 ? -4.711 -13.869 -8.359 1.00 94.88 144 ALA A N 1
ATOM 1123 C CA . ALA A 1 144 ? -4.503 -14.542 -7.086 1.00 94.88 144 ALA A CA 1
ATOM 1124 C C . ALA A 1 144 ? -3.016 -14.936 -6.921 1.00 94.88 144 ALA A C 1
ATOM 1126 O O . ALA A 1 144 ? -2.356 -15.259 -7.912 1.00 94.88 144 ALA A O 1
ATOM 1127 N N . PRO A 1 145 ? -2.464 -14.890 -5.694 1.00 93.56 145 PRO A N 1
ATOM 1128 C CA . PRO A 1 145 ? -1.049 -15.185 -5.448 1.00 93.56 145 PRO A CA 1
ATOM 1129 C C . PRO A 1 145 ? -0.645 -16.633 -5.771 1.00 93.56 145 PRO A C 1
ATOM 1131 O O . PRO A 1 145 ? 0.535 -16.910 -5.964 1.00 93.56 145 PRO A O 1
ATOM 1134 N N . ASP A 1 146 ? -1.607 -17.551 -5.829 1.00 94.50 146 ASP A N 1
ATOM 1135 C CA . ASP A 1 146 ? -1.439 -18.963 -6.180 1.00 94.50 146 ASP A CA 1
ATOM 1136 C C . ASP A 1 146 ? -1.619 -19.256 -7.680 1.00 94.50 146 ASP A C 1
ATOM 1138 O O . ASP A 1 146 ? -1.530 -20.415 -8.083 1.00 94.50 146 ASP A O 1
ATOM 1142 N N . LEU A 1 147 ? -1.823 -18.230 -8.518 1.00 95.75 147 LEU A N 1
ATOM 1143 C CA . LEU A 1 147 ? -1.838 -18.398 -9.969 1.00 95.75 147 LEU A CA 1
ATOM 1144 C C . LEU A 1 147 ? -0.468 -18.926 -10.453 1.00 95.75 147 LEU A C 1
ATOM 1146 O O . LEU A 1 147 ? 0.556 -18.292 -10.145 1.00 95.75 147 LEU A O 1
ATOM 1150 N N . PRO A 1 148 ? -0.429 -20.037 -11.222 1.00 94.19 148 PRO A N 1
ATOM 1151 C CA . PRO A 1 148 ? 0.808 -20.597 -11.760 1.00 94.19 148 PRO A CA 1
ATOM 1152 C C . PRO A 1 148 ? 1.631 -19.566 -12.530 1.00 94.19 148 PRO A C 1
ATOM 1154 O O . PRO A 1 148 ? 1.085 -18.681 -13.192 1.00 94.19 148 PRO A O 1
ATOM 1157 N N . ALA A 1 149 ? 2.958 -19.670 -12.445 1.00 90.94 149 ALA A N 1
ATOM 1158 C CA . ALA A 1 149 ? 3.862 -18.653 -12.978 1.00 90.94 149 ALA A CA 1
ATOM 1159 C C . ALA A 1 149 ? 3.723 -18.479 -14.499 1.00 90.94 149 ALA A C 1
ATOM 1161 O O . ALA A 1 149 ? 3.817 -17.366 -15.010 1.00 90.94 149 ALA A O 1
ATOM 1162 N N . GLU A 1 150 ? 3.461 -19.574 -15.203 1.00 93.06 150 GLU A N 1
ATOM 1163 C CA . GLU A 1 150 ? 3.215 -19.655 -16.639 1.00 93.06 150 GLU A CA 1
ATOM 1164 C C . GLU A 1 150 ? 1.885 -19.026 -17.087 1.00 93.06 150 GLU A C 1
ATOM 1166 O O . GLU A 1 150 ? 1.744 -18.684 -18.259 1.00 93.06 150 GLU A O 1
ATOM 1171 N N . GLU A 1 151 ? 0.930 -18.841 -16.171 1.00 95.31 151 GLU A N 1
ATOM 1172 C CA . GLU A 1 151 ? -0.384 -18.237 -16.439 1.00 95.31 151 GLU A CA 1
ATOM 1173 C C . GLU A 1 151 ? -0.445 -16.750 -16.050 1.00 95.31 151 GLU A C 1
ATOM 1175 O O . GLU A 1 151 ? -1.445 -16.073 -16.301 1.00 95.31 151 GLU A O 1
ATOM 1180 N N . ARG A 1 152 ? 0.615 -16.213 -15.432 1.00 94.25 152 ARG A N 1
ATOM 1181 C CA . ARG A 1 152 ? 0.658 -14.819 -14.976 1.00 94.25 152 ARG A CA 1
ATOM 1182 C C . ARG A 1 152 ? 0.587 -13.855 -16.173 1.00 94.25 152 ARG A C 1
ATOM 1184 O O . ARG A 1 152 ? 1.402 -13.960 -17.088 1.00 94.25 152 ARG A O 1
ATOM 1191 N N . PRO A 1 153 ? -0.332 -12.868 -16.172 1.00 93.75 153 PRO A N 1
ATOM 1192 C CA . PRO A 1 153 ? -0.571 -11.979 -17.313 1.00 93.75 153 PRO A CA 1
ATOM 1193 C C . PRO A 1 153 ? 0.458 -10.839 -17.445 1.00 93.75 153 PRO A C 1
ATOM 1195 O O . PRO A 1 153 ? 0.118 -9.765 -17.933 1.00 93.75 153 PRO A O 1
ATOM 1198 N N . TRP A 1 154 ? 1.699 -11.033 -16.995 1.00 93.50 154 TRP A N 1
ATOM 1199 C CA . TRP A 1 154 ? 2.763 -10.032 -17.102 1.00 93.50 154 TRP A CA 1
ATOM 1200 C C . TRP A 1 154 ? 4.104 -10.655 -17.436 1.00 93.50 154 TRP A C 1
ATOM 1202 O O . TRP A 1 154 ? 4.349 -11.840 -17.213 1.00 93.50 154 TRP A O 1
ATOM 1212 N N . THR A 1 155 ? 5.009 -9.813 -17.924 1.00 92.50 155 THR A N 1
ATOM 1213 C CA . THR A 1 155 ? 6.409 -10.194 -18.100 1.00 92.50 155 THR A CA 1
ATOM 1214 C C . THR A 1 155 ? 7.239 -9.652 -16.935 1.00 92.50 155 THR A C 1
ATOM 1216 O O . THR A 1 155 ? 7.159 -8.454 -16.654 1.00 92.50 155 THR A O 1
ATOM 1219 N N . PRO A 1 156 ? 8.092 -10.468 -16.283 1.00 94.62 156 PRO A N 1
ATOM 1220 C CA . PRO A 1 156 ? 8.959 -9.983 -15.216 1.00 94.62 156 PRO A CA 1
ATOM 1221 C C . PRO A 1 156 ? 9.814 -8.787 -15.646 1.00 94.62 156 PRO A C 1
ATOM 1223 O O . PRO A 1 156 ? 10.523 -8.832 -16.654 1.00 94.62 156 PRO A O 1
ATOM 1226 N N . ASN A 1 157 ? 9.790 -7.710 -14.861 1.00 95.75 157 ASN A N 1
ATOM 1227 C CA . ASN A 1 157 ? 10.367 -6.423 -15.252 1.00 95.75 157 ASN A CA 1
ATOM 1228 C C . ASN A 1 157 ? 11.909 -6.401 -15.253 1.00 95.75 157 ASN A C 1
ATOM 1230 O O . ASN A 1 157 ? 12.537 -5.484 -15.807 1.00 95.75 157 ASN A O 1
ATOM 1234 N N . ARG A 1 158 ? 12.543 -7.402 -14.628 1.00 93.94 158 ARG A N 1
ATOM 1235 C CA . ARG A 1 158 ? 14.001 -7.512 -14.506 1.00 93.94 158 ARG A CA 1
ATOM 1236 C C . ARG A 1 158 ? 14.654 -7.589 -15.887 1.00 93.94 158 ARG A C 1
ATOM 1238 O O . ARG A 1 158 ? 14.374 -8.478 -16.678 1.00 93.94 158 ARG A O 1
ATOM 1245 N N . GLY A 1 159 ? 15.582 -6.673 -16.157 1.00 93.50 159 GLY A N 1
ATOM 1246 C CA . GLY A 1 159 ? 16.304 -6.621 -17.433 1.00 93.50 159 GLY A CA 1
ATOM 1247 C C . GLY A 1 159 ? 15.534 -5.945 -18.573 1.00 93.50 159 GLY A C 1
ATOM 1248 O O . GLY A 1 159 ? 16.095 -5.770 -19.654 1.00 93.50 159 GLY A O 1
ATOM 1249 N N . MET A 1 160 ? 14.293 -5.496 -18.352 1.00 97.00 160 MET A N 1
ATOM 1250 C CA . MET A 1 160 ? 13.594 -4.676 -19.340 1.00 97.00 160 MET A CA 1
ATOM 1251 C C . MET A 1 160 ? 14.303 -3.335 -19.533 1.00 97.00 160 MET A C 1
ATOM 1253 O O . MET A 1 160 ? 14.578 -2.620 -18.566 1.00 97.00 160 MET A O 1
ATOM 1257 N N . SER A 1 161 ? 14.501 -2.940 -20.792 1.00 97.38 161 SER A N 1
ATOM 1258 C CA . SER A 1 161 ? 14.817 -1.552 -21.146 1.00 97.38 161 SER A CA 1
ATOM 1259 C C . SER A 1 161 ? 13.727 -0.600 -20.646 1.00 97.38 161 SER A C 1
ATOM 1261 O O . SER A 1 161 ? 12.580 -1.015 -20.485 1.00 97.38 161 SER A O 1
ATOM 1263 N N . ASP A 1 162 ? 14.039 0.685 -20.507 1.00 96.44 162 ASP A N 1
ATOM 1264 C CA . ASP A 1 162 ? 13.051 1.692 -20.104 1.00 96.44 162 ASP A CA 1
ATOM 1265 C C . ASP A 1 162 ? 11.824 1.744 -21.007 1.00 96.44 162 ASP A C 1
ATOM 1267 O O . ASP A 1 162 ? 10.718 1.831 -20.488 1.00 96.44 162 ASP A O 1
ATOM 1271 N N . GLN A 1 163 ? 12.003 1.654 -22.327 1.00 97.38 163 GLN A N 1
ATOM 1272 C CA . GLN A 1 163 ? 10.876 1.687 -23.258 1.00 97.38 163 GLN A CA 1
ATOM 1273 C C . GLN A 1 163 ? 9.940 0.493 -23.037 1.00 97.38 163 GLN A C 1
ATOM 1275 O O . GLN A 1 163 ? 8.764 0.697 -22.765 1.00 97.38 163 GLN A O 1
ATOM 1280 N N . LYS A 1 164 ? 10.483 -0.732 -23.027 1.00 97.56 164 LYS A N 1
ATOM 1281 C CA . LYS A 1 164 ? 9.705 -1.947 -22.727 1.00 97.56 164 LYS A CA 1
ATOM 1282 C C . LYS A 1 164 ? 8.988 -1.878 -21.380 1.00 97.56 164 LYS A C 1
ATOM 1284 O O . LYS A 1 164 ? 7.854 -2.316 -21.283 1.00 97.56 164 LYS A O 1
ATOM 1289 N N . PHE A 1 165 ? 9.626 -1.315 -20.353 1.00 98.00 165 PHE A N 1
ATOM 1290 C CA . PHE A 1 165 ? 8.981 -1.178 -19.050 1.00 98.00 165 PHE A CA 1
ATOM 1291 C C . PHE A 1 165 ? 7.838 -0.152 -19.068 1.00 98.00 165 PHE A C 1
ATOM 1293 O O . PHE A 1 165 ? 6.819 -0.381 -18.433 1.00 98.00 165 PHE A O 1
ATOM 1300 N N . LYS A 1 166 ? 7.956 0.947 -19.828 1.00 97.81 166 LYS A N 1
ATOM 1301 C CA . LYS A 1 166 ? 6.820 1.858 -20.055 1.00 97.81 166 LYS A CA 1
ATOM 1302 C C . LYS A 1 166 ? 5.674 1.153 -20.775 1.00 97.81 166 LYS A C 1
ATOM 1304 O O . LYS A 1 166 ? 4.527 1.351 -20.398 1.00 97.81 166 LYS A O 1
ATOM 1309 N N . ASP A 1 167 ? 5.983 0.339 -21.781 1.00 97.19 167 ASP A N 1
ATOM 1310 C CA . ASP A 1 167 ? 4.976 -0.409 -22.539 1.00 97.19 167 ASP A CA 1
ATOM 1311 C C . ASP A 1 167 ? 4.267 -1.449 -21.656 1.00 97.19 167 ASP A C 1
ATOM 1313 O O . ASP A 1 167 ? 3.043 -1.535 -21.686 1.00 97.19 167 ASP A O 1
ATOM 1317 N N . GLU A 1 168 ? 5.005 -2.144 -20.784 1.00 96.62 168 GLU A N 1
ATOM 1318 C CA . GLU A 1 168 ? 4.423 -3.000 -19.743 1.00 96.62 168 GLU A CA 1
ATOM 1319 C C . GLU A 1 168 ? 3.519 -2.182 -18.807 1.00 96.62 168 GLU A C 1
ATOM 1321 O O . GLU A 1 168 ? 2.364 -2.532 -18.598 1.00 96.62 168 GLU A O 1
ATOM 1326 N N . CYS A 1 169 ? 3.982 -1.038 -18.291 1.00 96.69 169 CYS A N 1
ATOM 1327 C CA . CYS A 1 169 ? 3.154 -0.169 -17.449 1.00 96.69 169 CYS A CA 1
ATOM 1328 C C . CYS A 1 169 ? 1.865 0.298 -18.154 1.00 96.69 169 CYS A C 1
ATOM 1330 O O . CYS A 1 169 ? 0.832 0.408 -17.498 1.00 96.69 169 CYS A O 1
ATOM 1332 N N . ARG A 1 170 ? 1.892 0.552 -19.470 1.00 96.25 170 ARG A N 1
ATOM 1333 C CA . ARG A 1 170 ? 0.689 0.894 -20.252 1.00 96.25 170 ARG A CA 1
ATOM 1334 C C . ARG A 1 170 ? -0.311 -0.252 -20.317 1.00 96.25 170 ARG A C 1
ATOM 1336 O O . ARG A 1 170 ? -1.504 0.008 -20.243 1.00 96.25 170 ARG A O 1
ATOM 1343 N N . ALA A 1 171 ? 0.160 -1.494 -20.425 1.00 94.62 171 ALA A N 1
ATOM 1344 C CA . ALA A 1 171 ? -0.709 -2.672 -20.387 1.00 94.62 171 ALA A CA 1
ATOM 1345 C C . ALA A 1 171 ? -1.432 -2.826 -19.034 1.00 94.62 171 ALA A C 1
ATOM 1347 O O . ALA A 1 171 ? -2.481 -3.456 -18.962 1.00 94.62 171 ALA A O 1
ATOM 1348 N N . TRP A 1 172 ? -0.891 -2.202 -17.984 1.00 93.56 172 TRP A N 1
ATOM 1349 C CA . TRP A 1 172 ? -1.485 -2.087 -16.651 1.00 93.56 172 TRP A CA 1
ATOM 1350 C C . TRP A 1 172 ? -2.225 -0.754 -16.418 1.00 93.56 172 TRP A C 1
ATOM 1352 O O . TRP A 1 172 ? -2.434 -0.361 -15.269 1.00 93.56 172 TRP A O 1
ATOM 1362 N N . ASP A 1 173 ? -2.586 -0.036 -17.487 1.00 94.00 173 ASP A N 1
ATOM 1363 C CA . ASP A 1 173 ? -3.309 1.245 -17.460 1.00 94.00 173 ASP A CA 1
ATOM 1364 C C . ASP A 1 173 ? -2.626 2.357 -16.638 1.00 94.00 173 ASP A C 1
ATOM 1366 O O . ASP A 1 173 ? -3.268 3.292 -16.144 1.00 94.00 173 ASP A O 1
ATOM 1370 N N . VAL A 1 174 ? -1.295 2.307 -16.492 1.00 94.69 174 VAL A N 1
ATOM 1371 C CA . VAL A 1 174 ? -0.550 3.418 -15.887 1.00 94.69 174 VAL A CA 1
ATOM 1372 C C . VAL A 1 174 ? -0.694 4.655 -16.774 1.00 94.69 174 VAL A C 1
ATOM 1374 O O . VAL A 1 174 ? -0.375 4.639 -17.961 1.00 94.69 174 VAL A O 1
ATOM 1377 N N . ASN A 1 175 ? -1.161 5.750 -16.172 1.00 93.56 175 ASN A N 1
ATOM 1378 C CA . ASN A 1 175 ? -1.479 6.987 -16.877 1.00 93.56 175 ASN A CA 1
ATOM 1379 C C . ASN A 1 175 ? -0.273 7.552 -17.654 1.00 93.56 175 ASN A C 1
ATOM 1381 O O . ASN A 1 175 ? 0.806 7.725 -17.082 1.00 93.56 175 ASN A O 1
ATOM 1385 N N . GLU A 1 176 ? -0.481 7.939 -18.920 1.00 95.12 176 GLU A N 1
ATOM 1386 C CA . GLU A 1 176 ? 0.576 8.468 -19.802 1.00 95.12 176 GLU A CA 1
ATOM 1387 C C . GLU A 1 176 ? 1.367 9.638 -19.207 1.00 95.12 176 GLU A C 1
ATOM 1389 O O . GLU A 1 176 ? 2.564 9.782 -19.469 1.00 95.12 176 GLU A O 1
ATOM 1394 N N . ALA A 1 177 ? 0.732 10.461 -18.367 1.00 93.56 177 ALA A N 1
ATOM 1395 C CA . ALA A 1 177 ? 1.392 11.588 -17.727 1.00 93.56 177 ALA A CA 1
ATOM 1396 C C . ALA A 1 177 ? 2.624 11.138 -16.914 1.00 93.56 177 ALA A C 1
ATOM 1398 O O . ALA A 1 177 ? 3.642 11.834 -16.905 1.00 93.56 177 ALA A O 1
ATOM 1399 N N . VAL A 1 178 ? 2.583 9.945 -16.306 1.00 95.81 178 VAL A N 1
ATOM 1400 C CA . VAL A 1 178 ? 3.686 9.369 -15.517 1.00 95.81 178 VAL A CA 1
ATOM 1401 C C . VAL A 1 178 ? 4.964 9.201 -16.348 1.00 95.81 178 VAL A C 1
ATOM 1403 O O . VAL A 1 178 ? 6.068 9.331 -15.816 1.00 95.81 178 VAL A O 1
ATOM 1406 N N . PHE A 1 179 ? 4.850 8.960 -17.657 1.00 96.88 179 PHE A N 1
ATOM 1407 C CA . PHE A 1 179 ? 5.997 8.710 -18.535 1.00 96.88 179 PHE A CA 1
ATOM 1408 C C . PHE A 1 179 ? 6.697 9.979 -19.033 1.00 96.88 179 PHE A C 1
ATOM 1410 O O . PHE A 1 179 ? 7.730 9.872 -19.710 1.00 96.88 179 PHE A O 1
ATOM 1417 N N . GLY A 1 180 ? 6.157 11.156 -18.701 1.00 95.75 180 GLY A N 1
ATOM 1418 C CA . GLY A 1 180 ? 6.735 12.454 -19.032 1.00 95.75 180 GLY A CA 1
ATOM 1419 C C . GLY A 1 180 ? 8.060 12.727 -18.302 1.00 95.75 180 GLY A C 1
ATOM 1420 O O . GLY A 1 180 ? 8.327 12.146 -17.246 1.00 95.75 180 GLY A O 1
ATOM 1421 N N . PRO A 1 181 ? 8.895 13.646 -18.820 1.00 95.06 181 PRO A N 1
ATOM 1422 C CA . PRO A 1 181 ? 10.260 13.873 -18.328 1.00 95.06 181 PRO A CA 1
ATOM 1423 C C . PRO A 1 181 ? 10.328 14.320 -16.860 1.00 95.06 181 PRO A C 1
ATOM 1425 O O . PRO A 1 181 ? 11.311 14.034 -16.183 1.00 95.06 181 PRO A O 1
ATOM 1428 N N . ASN A 1 182 ? 9.275 14.966 -16.350 1.00 93.88 182 ASN A N 1
ATOM 1429 C CA . ASN A 1 182 ? 9.224 15.471 -14.975 1.00 93.88 182 ASN A CA 1
ATOM 1430 C C . ASN A 1 182 ? 8.790 14.415 -13.945 1.00 93.88 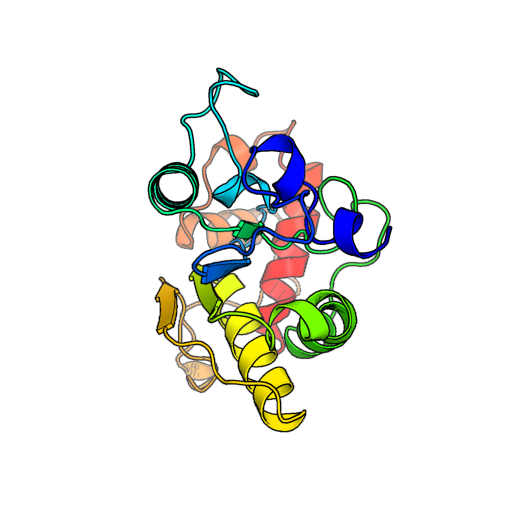182 ASN A C 1
ATOM 1432 O O . ASN A 1 182 ? 9.069 14.573 -12.761 1.00 93.88 182 ASN A O 1
ATOM 1436 N N . MET A 1 183 ? 8.087 13.360 -14.371 1.00 94.25 183 MET A N 1
ATOM 1437 C CA . MET A 1 183 ? 7.543 12.334 -13.471 1.00 94.25 183 MET A CA 1
ATOM 1438 C C . MET A 1 183 ? 8.294 11.011 -13.582 1.00 94.25 183 MET A C 1
ATOM 1440 O O . MET A 1 183 ? 8.582 10.384 -12.560 1.00 94.25 183 MET A O 1
ATOM 1444 N N . TRP A 1 184 ? 8.675 10.617 -14.799 1.00 96.56 184 TRP A N 1
ATOM 1445 C CA . TRP A 1 184 ? 9.285 9.318 -15.053 1.00 96.56 184 TRP A CA 1
ATOM 1446 C C . TRP A 1 184 ? 10.529 9.028 -14.206 1.00 96.56 184 TRP A C 1
ATOM 1448 O O . TRP A 1 184 ? 10.600 7.923 -13.677 1.00 96.56 184 TRP A O 1
ATOM 1458 N N . PRO A 1 185 ? 11.483 9.960 -13.992 1.00 94.44 185 PRO A N 1
ATOM 1459 C CA . PRO A 1 185 ? 12.664 9.674 -13.174 1.00 94.44 185 PRO A CA 1
ATOM 1460 C C . PRO A 1 185 ? 12.325 9.182 -11.759 1.00 94.44 185 PRO A C 1
ATOM 1462 O O . PRO A 1 185 ? 12.964 8.259 -11.254 1.00 94.44 185 PRO A O 1
ATOM 1465 N N . THR A 1 186 ? 11.286 9.753 -11.146 1.00 91.19 186 THR A N 1
ATOM 1466 C CA . THR A 1 186 ? 10.816 9.372 -9.809 1.00 91.19 186 THR A CA 1
ATOM 1467 C C . THR A 1 186 ? 9.986 8.091 -9.865 1.00 91.19 186 THR A C 1
ATOM 1469 O O . THR A 1 186 ? 10.288 7.118 -9.172 1.00 91.19 186 THR A O 1
ATOM 1472 N N . TYR A 1 187 ? 8.960 8.059 -10.719 1.00 95.75 187 TYR A N 1
ATOM 1473 C CA . TYR A 1 187 ? 8.010 6.946 -10.770 1.00 95.75 187 TYR A CA 1
ATOM 1474 C C . TYR A 1 187 ? 8.610 5.659 -11.324 1.00 95.75 187 TYR A C 1
ATOM 1476 O O . TYR A 1 187 ? 8.218 4.587 -10.881 1.00 95.75 187 TYR A O 1
ATOM 1484 N N . LYS A 1 188 ? 9.594 5.733 -12.228 1.00 97.06 188 LYS A N 1
ATOM 1485 C CA . LYS A 1 188 ? 10.298 4.557 -12.756 1.00 97.06 188 LYS A CA 1
ATOM 1486 C C . LYS A 1 188 ? 10.829 3.678 -11.631 1.00 97.06 188 LYS A C 1
ATOM 1488 O O . LYS A 1 188 ? 10.645 2.466 -11.666 1.00 97.06 188 LYS A O 1
ATOM 1493 N N . THR A 1 189 ? 11.499 4.277 -10.648 1.00 96.75 189 THR A N 1
ATOM 1494 C CA . THR A 1 189 ? 12.088 3.528 -9.532 1.00 96.75 189 THR A CA 1
ATOM 1495 C C . THR A 1 189 ? 11.001 2.894 -8.673 1.00 96.75 189 THR A C 1
ATOM 1497 O O . THR A 1 189 ? 11.098 1.712 -8.357 1.00 96.75 189 THR A O 1
ATOM 1500 N N . ILE A 1 190 ? 9.949 3.652 -8.352 1.00 97.69 190 ILE A N 1
ATOM 1501 C CA . ILE A 1 190 ? 8.832 3.175 -7.527 1.00 97.69 190 ILE A CA 1
ATOM 1502 C C . ILE A 1 190 ? 8.099 2.026 -8.227 1.00 97.69 190 ILE A C 1
ATOM 1504 O O . ILE A 1 190 ? 7.955 0.956 -7.648 1.00 97.69 190 ILE A O 1
ATOM 1508 N N . LEU A 1 191 ? 7.707 2.214 -9.489 1.00 98.00 191 LEU A N 1
ATOM 1509 C CA . LEU A 1 191 ? 7.004 1.207 -10.282 1.00 98.00 191 LEU A CA 1
ATOM 1510 C C . LEU A 1 191 ? 7.839 -0.061 -10.439 1.00 98.00 191 LEU A C 1
ATOM 1512 O O . LEU A 1 191 ? 7.323 -1.144 -10.206 1.00 98.00 191 LEU A O 1
ATOM 1516 N N . ARG A 1 192 ? 9.136 0.041 -10.764 1.00 97.81 192 ARG A N 1
ATOM 1517 C CA . ARG A 1 192 ? 9.996 -1.153 -10.855 1.00 97.81 192 ARG A CA 1
ATOM 1518 C C . ARG A 1 192 ? 10.063 -1.905 -9.536 1.00 97.81 192 ARG A C 1
ATOM 1520 O O . ARG A 1 192 ? 10.004 -3.128 -9.538 1.00 97.81 192 ARG A O 1
ATOM 1527 N N . LYS A 1 193 ? 10.183 -1.183 -8.421 1.00 97.81 193 LYS A N 1
ATOM 1528 C CA . LYS A 1 193 ? 10.241 -1.789 -7.089 1.00 97.81 193 LYS A CA 1
ATOM 1529 C C . LYS A 1 193 ? 8.922 -2.437 -6.686 1.00 97.81 193 LYS A C 1
ATOM 1531 O O . LYS A 1 193 ? 8.949 -3.508 -6.098 1.00 97.81 193 LYS A O 1
ATOM 1536 N N . ASP A 1 194 ? 7.793 -1.852 -7.066 1.00 98.00 194 ASP A N 1
ATOM 1537 C CA . ASP A 1 194 ? 6.483 -2.463 -6.838 1.00 98.00 194 ASP A CA 1
ATOM 1538 C C . ASP A 1 194 ? 6.243 -3.676 -7.737 1.00 98.00 194 ASP A C 1
ATOM 1540 O O . ASP A 1 194 ? 5.693 -4.668 -7.273 1.00 98.00 194 ASP A O 1
ATOM 1544 N N . PHE A 1 195 ? 6.704 -3.638 -8.989 1.00 97.75 195 PHE A N 1
ATOM 1545 C CA . PHE A 1 195 ? 6.632 -4.786 -9.896 1.00 97.75 195 PHE A CA 1
ATOM 1546 C C . PHE A 1 195 ? 7.516 -5.940 -9.411 1.00 97.75 195 PHE A C 1
ATOM 1548 O O . PHE A 1 195 ? 7.124 -7.101 -9.477 1.00 97.75 195 PHE A O 1
ATOM 1555 N N . GLU A 1 196 ? 8.671 -5.637 -8.807 1.00 97.19 196 GLU A N 1
ATOM 1556 C CA . GLU A 1 196 ? 9.513 -6.654 -8.167 1.00 97.19 196 GLU A CA 1
ATOM 1557 C C . GLU A 1 196 ? 8.799 -7.416 -7.038 1.00 97.19 196 GLU A C 1
ATOM 1559 O O . GLU A 1 196 ? 9.146 -8.576 -6.811 1.00 97.19 196 GLU A O 1
ATOM 1564 N N . LEU A 1 197 ? 7.810 -6.811 -6.360 1.00 97.31 197 LEU A N 1
ATOM 1565 C CA . LEU A 1 197 ? 7.054 -7.482 -5.295 1.00 97.31 197 LEU A CA 1
ATOM 1566 C C . LEU A 1 197 ? 6.267 -8.679 -5.817 1.00 97.31 197 LEU A C 1
ATOM 1568 O O . LEU A 1 197 ? 6.115 -9.650 -5.080 1.00 97.31 197 LEU A O 1
ATOM 1572 N N . PHE A 1 198 ? 5.764 -8.599 -7.052 1.00 95.62 198 PHE A N 1
ATOM 1573 C CA . PHE A 1 198 ? 4.978 -9.674 -7.646 1.00 95.62 198 PHE A CA 1
ATOM 1574 C C . PHE A 1 198 ? 5.749 -10.530 -8.655 1.00 95.62 198 PHE A C 1
ATOM 1576 O O . PHE A 1 198 ? 5.447 -11.707 -8.821 1.00 95.62 198 PHE A O 1
ATOM 1583 N N . ASP A 1 199 ? 6.807 -9.999 -9.266 1.00 94.94 199 ASP A N 1
ATOM 1584 C CA . ASP A 1 199 ? 7.697 -10.785 -10.128 1.00 94.94 199 ASP A CA 1
ATOM 1585 C C . ASP A 1 199 ? 8.436 -11.897 -9.377 1.00 94.94 199 ASP A C 1
ATOM 1587 O O . ASP A 1 199 ? 8.817 -12.901 -9.976 1.00 94.94 199 ASP A O 1
ATOM 1591 N N . ARG A 1 200 ? 8.699 -11.689 -8.082 1.00 91.62 200 ARG A N 1
ATOM 1592 C CA . ARG A 1 200 ? 9.532 -12.572 -7.247 1.00 91.62 200 ARG A CA 1
ATOM 1593 C C . ARG A 1 200 ? 8.743 -13.394 -6.227 1.00 91.62 200 ARG A C 1
ATOM 1595 O O . ARG A 1 200 ? 9.369 -14.095 -5.434 1.00 91.62 200 ARG A O 1
ATOM 1602 N N . TYR A 1 201 ? 7.423 -13.246 -6.210 1.00 91.62 201 TYR A N 1
ATOM 1603 C CA . TYR A 1 201 ? 6.523 -13.990 -5.332 1.00 91.62 201 TYR A CA 1
ATOM 1604 C C . TYR A 1 201 ? 6.262 -15.382 -5.904 1.00 91.62 201 TYR A C 1
ATOM 1606 O O . TYR A 1 201 ? 6.398 -16.356 -5.140 1.00 91.62 201 TYR A O 1
#

pLDDT: mean 94.37, std 6.42, range [63.91, 98.81]